Protein 7D8J (pdb70)

Solvent-accessible surface area: 14102 Å² total; per-residue (Å²): 225,177,42,141,23,65,30,28,3,81,5,42,100,78,4,64,48,155,72,55,146,142,59,54,42,38,1,53,7,16,0,22,29,93,84,95,163,23,89,48,171,81,98,150,106,19,57,125,45,73,0,13,0,87,140,158,44,1,76,78,5,94,101,165,8,58,108,9,4,12,0,8,4,49,0,96,84,74,83,108,88,100,112,49,221,120,58,104,156,36,114,27,66,9,1,22,10,80,22,24,90,98,15,12,43,112,71,9,110,138,104,109,225,176,45,157,26,63,27,30,4,110,4,40,120,86,5,88,62,165,75,42,154,140,62,42,28,33,0,40,10,23,0,18,24,82,100,91,149,68,42,109,134,46,106,141,74,31,52,133,49,67,1,16,1,78,143,158,51,0,78,56,0,102,111,134,6,58,145,30,7,14,0,8,3,41,1,103,90,77,84,166,111,213,131,132,55,79,26,2,23,5,90,25,8,71,68,6,48,83

Structure (mmCIF, N/CA/C/O backbone):
data_7D8J
#
_entry.id   7D8J
#
_cell.length_a   116.366
_cell.length_b   116.366
_cell.length_c   78.538
_cell.angle_alpha   90.000
_cell.angle_beta   90.000
_cell.angle_gamma   120.000
#
_symmetry.space_group_name_H-M   'P 64 2 2'
#
loop_
_entity.id
_entity.type
_entity.pdbx_description
1 polymer 'Single-stranded DNA-binding protein'
2 non-polymer 5-FLUOROURACIL
3 water water
#
loop_
_atom_site.group_PDB
_atom_site.id
_atom_site.type_symbol
_atom_site.label_atom_id
_atom_site.label_alt_id
_atom_site.label_comp_id
_atom_site.label_asym_id
_atom_site.label_entity_id
_atom_site.label_seq_id
_atom_site.pdbx_PDB_ins_code
_atom_site.Cartn_x
_atom_site.Cartn_y
_atom_site.Cartn_z
_atom_site.occupancy
_atom_site.B_iso_or_equiv
_atom_site.auth_seq_id
_atom_site.auth_comp_id
_atom_site.auth_asym_id
_atom_site.auth_atom_id
_atom_site.pdbx_PDB_model_num
ATOM 1 N N . MET A 1 1 ? -42.520 -25.499 -26.878 1.00 29.52 1 MET A N 1
ATOM 2 C CA . MET A 1 1 ? -42.795 -24.318 -26.064 1.00 29.61 1 MET A CA 1
ATOM 3 C C . MET A 1 1 ? -42.417 -24.507 -24.604 1.00 26.00 1 MET A C 1
ATOM 4 O O . MET A 1 1 ? -42.427 -25.633 -24.102 1.00 32.31 1 MET A O 1
ATOM 9 N N . LEU A 1 2 ? -42.125 -23.409 -23.911 1.00 21.80 2 LEU A N 1
ATOM 10 C CA . LEU A 1 2 ? -41.624 -23.513 -22.545 1.00 22.16 2 LEU A CA 1
ATOM 11 C C . LEU A 1 2 ? -42.655 -24.129 -21.625 1.00 21.22 2 LEU A C 1
ATOM 12 O O . LEU A 1 2 ? -43.833 -23.777 -21.646 1.00 24.14 2 LEU A O 1
ATOM 17 N N . ASN A 1 3 ? -42.184 -25.018 -20.773 1.00 21.33 3 ASN A N 1
ATOM 18 C CA . ASN A 1 3 ? -43.061 -25.751 -19.884 1.00 19.63 3 ASN A CA 1
ATOM 19 C C . ASN A 1 3 ? -42.160 -26.297 -18.786 1.00 17.99 3 ASN A C 1
ATOM 20 O O . ASN A 1 3 ? -41.534 -27.340 -18.965 1.00 20.97 3 ASN A O 1
ATOM 25 N N . ARG A 1 4 ? -42.133 -25.620 -17.654 1.00 21.07 4 ARG A N 1
ATOM 26 C CA . ARG A 1 4 ? -41.239 -26.036 -16.590 1.00 18.91 4 ARG A CA 1
ATOM 27 C C . ARG A 1 4 ? -41.952 -25.999 -15.255 1.00 15.92 4 ARG A C 1
ATOM 28 O O . ARG A 1 4 ? -42.616 -25.017 -14.942 1.00 18.31 4 ARG A O 1
ATOM 36 N N . VAL A 1 5 ? -41.779 -27.046 -14.461 1.00 17.14 5 VAL A N 1
ATOM 37 C CA . VAL A 1 5 ? -42.319 -27.131 -13.104 1.00 17.10 5 VAL A CA 1
ATOM 38 C C . VAL A 1 5 ? -41.199 -27.475 -12.125 1.00 18.00 5 VAL A C 1
ATOM 39 O O . VAL A 1 5 ? -40.383 -28.369 -12.374 1.00 22.12 5 VAL A O 1
ATOM 43 N N . VAL A 1 6 ? -41.164 -26.793 -11.001 1.00 16.33 6 VAL A N 1
ATOM 44 C CA . VAL A 1 6 ? -40.238 -27.171 -9.950 1.00 20.11 6 VAL A CA 1
ATOM 45 C C . VAL A 1 6 ? -41.011 -27.255 -8.655 1.00 18.75 6 VAL A C 1
ATOM 46 O O . VAL A 1 6 ? -41.732 -26.318 -8.300 1.00 20.28 6 VAL A O 1
ATOM 50 N N . LEU A 1 7 ? -40.850 -28.365 -7.948 1.00 18.78 7 LEU A N 1
ATOM 51 C CA . LEU A 1 7 ? -41.596 -28.625 -6.730 1.00 19.14 7 LEU A CA 1
ATOM 52 C C . LEU A 1 7 ? -40.667 -29.178 -5.668 1.00 19.97 7 LEU A C 1
ATOM 53 O O . LEU A 1 7 ? -39.678 -29.847 -5.965 1.00 19.21 7 LEU A O 1
ATOM 58 N N . VAL A 1 8 ? -41.011 -28.889 -4.419 1.00 22.15 8 VAL A N 1
ATOM 59 C CA . VAL A 1 8 ? -40.460 -29.570 -3.263 1.00 18.47 8 VAL A CA 1
ATOM 60 C C . VAL A 1 8 ? -41.622 -29.899 -2.350 1.00 21.85 8 VAL A C 1
ATOM 61 O O . VAL A 1 8 ? -42.300 -28.992 -1.871 1.00 26.98 8 VAL A O 1
ATOM 65 N N . GLY A 1 9 ? -41.838 -31.175 -2.079 1.00 24.22 9 GLY A N 1
ATOM 66 C CA . GLY A 1 9 ? -42.891 -31.570 -1.174 1.00 21.18 9 GLY A CA 1
ATOM 67 C C . GLY A 1 9 ? -42.572 -32.917 -0.577 1.00 21.60 9 GLY A C 1
ATOM 68 O O . GLY A 1 9 ? -41.483 -33.458 -0.772 1.00 24.03 9 GLY A O 1
ATOM 69 N N . ARG A 1 10 ? -43.546 -33.481 0.125 1.00 20.87 10 ARG A N 1
ATOM 70 C CA . ARG A 1 10 ? -43.357 -34.776 0.767 1.00 23.78 10 ARG A CA 1
ATOM 71 C C . ARG A 1 10 ? -44.304 -35.779 0.159 1.00 19.88 10 ARG A C 1
ATOM 72 O O . ARG A 1 10 ? -45.429 -35.439 -0.178 1.00 23.03 10 ARG A O 1
ATOM 80 N N . LEU A 1 11 ? -43.845 -37.014 0.033 1.00 20.16 11 LEU A N 1
ATOM 81 C CA . LEU A 1 11 ? -44.669 -38.064 -0.546 1.00 24.12 11 LEU A CA 1
ATOM 82 C C . LEU A 1 11 ? -45.770 -38.483 0.418 1.00 27.29 11 LEU A C 1
ATOM 83 O O . LEU A 1 11 ? -45.539 -38.653 1.618 1.00 26.54 11 LEU A O 1
ATOM 88 N N . THR A 1 12 ? -46.974 -38.678 -0.127 1.00 28.01 12 THR A N 1
ATOM 89 C CA . THR A 1 12 ? -48.119 -39.064 0.690 1.00 27.20 12 THR A CA 1
ATOM 90 C C . THR A 1 12 ? -48.190 -40.571 0.929 1.00 31.48 12 THR A C 1
ATOM 91 O O . THR A 1 12 ? -48.656 -40.997 1.990 1.00 37.02 12 THR A O 1
ATOM 95 N N . LYS A 1 13 ? -47.775 -41.386 -0.042 1.00 33.07 13 LYS A N 1
ATOM 96 C CA . LYS A 1 13 ? -47.664 -42.835 0.085 1.00 29.35 13 LYS A CA 1
ATOM 97 C C . LYS A 1 13 ? -46.301 -43.258 -0.429 1.00 29.62 13 LYS A C 1
ATOM 98 O O . LYS A 1 13 ? -45.491 -42.445 -0.868 1.00 31.62 13 LYS A O 1
ATOM 104 N N . ASP A 1 14 ? -46.056 -44.508 -0.387 1.00 34.86 14 ASP A N 1
ATOM 105 C CA . ASP A 1 14 ? -44.835 -44.977 -0.998 1.00 31.18 14 ASP A CA 1
ATOM 106 C C . ASP A 1 14 ? -45.049 -45.022 -2.498 1.00 31.57 14 ASP A C 1
ATOM 107 O O . ASP A 1 14 ? -46.164 -45.256 -2.960 1.00 37.36 14 ASP A O 1
ATOM 112 N N . PRO A 1 15 ? -44.020 -44.747 -3.280 1.00 30.99 15 PRO A N 1
ATOM 113 C CA . PRO A 1 15 ? -44.194 -44.768 -4.733 1.00 30.54 15 PRO A CA 1
ATOM 114 C C . PRO A 1 15 ? -44.578 -46.154 -5.219 1.00 34.93 15 PRO A C 1
ATOM 115 O O . PRO A 1 15 ? -44.141 -47.167 -4.677 1.00 38.08 15 PRO A O 1
ATOM 119 N N . GLU A 1 16 ? -45.430 -46.184 -6.230 1.00 40.73 16 GLU A N 1
ATOM 120 C CA . GLU A 1 16 ? -45.793 -47.395 -6.945 1.00 40.39 16 GLU A CA 1
ATOM 121 C C . GLU A 1 16 ? -45.006 -47.490 -8.246 1.00 39.68 16 GLU A C 1
ATOM 122 O O . GLU A 1 16 ? -44.611 -46.483 -8.833 1.00 39.72 16 GLU A O 1
ATOM 128 N N . LEU A 1 17 ? -44.778 -48.711 -8.704 1.00 45.30 17 LEU A N 1
ATOM 129 C CA . LEU A 1 17 ? -44.058 -48.915 -9.956 1.00 38.87 17 LEU A CA 1
ATOM 130 C C . LEU A 1 17 ? -44.790 -49.986 -10.736 1.00 41.92 17 LEU A C 1
ATOM 131 O O . LEU A 1 17 ? -44.782 -51.149 -10.353 1.00 52.95 17 LEU A O 1
ATOM 136 N N . ARG A 1 18 ? -45.432 -49.592 -11.815 1.00 46.80 18 ARG A N 1
ATOM 137 C CA . ARG A 1 18 ? -46.159 -50.500 -12.672 1.00 41.26 18 ARG A CA 1
ATOM 138 C C . ARG A 1 18 ? -45.317 -50.763 -13.895 1.00 46.30 18 ARG A C 1
ATOM 139 O O . ARG A 1 18 ? -44.211 -50.245 -14.045 1.00 44.36 18 ARG A O 1
ATOM 147 N N . SER A 1 19 ? -45.862 -51.573 -14.792 1.00 63.11 19 SER A N 1
ATOM 148 C CA . SER A 1 19 ? -45.214 -51.830 -16.064 1.00 64.98 19 SER A CA 1
ATOM 149 C C . SER A 1 19 ? -46.270 -52.198 -17.090 1.00 66.65 19 SER A C 1
ATOM 150 O O . SER A 1 19 ? -47.349 -52.689 -16.744 1.00 65.85 19 SER A O 1
ATOM 153 N N . THR A 1 20 ? -45.978 -51.888 -18.333 1.00 74.44 20 THR A N 1
ATOM 154 C CA . THR A 1 20 ? -46.786 -52.314 -19.458 1.00 76.56 20 THR A CA 1
ATOM 155 C C . THR A 1 20 ? -46.072 -53.431 -20.212 1.00 77.34 20 THR A C 1
ATOM 156 O O . THR A 1 20 ? -44.838 -53.493 -20.205 1.00 78.83 20 THR A O 1
ATOM 160 N N . PRO A 1 21 ? -46.803 -54.331 -20.865 1.00 83.80 21 PRO A N 1
ATOM 161 C CA . PRO A 1 21 ? -46.142 -55.302 -21.752 1.00 83.86 21 PRO A CA 1
ATOM 162 C C . PRO A 1 21 ? -45.269 -54.653 -22.824 1.00 83.20 21 PRO A C 1
ATOM 163 O O . PRO A 1 21 ? -44.421 -55.340 -23.404 1.00 89.21 21 PRO A O 1
ATOM 167 N N . ASN A 1 22 ? -45.433 -53.344 -23.084 1.00 82.29 22 ASN A N 1
ATOM 168 C CA . ASN A 1 22 ? -44.479 -52.629 -23.936 1.00 85.03 22 ASN A CA 1
ATOM 169 C C . ASN A 1 22 ? -43.088 -52.583 -23.298 1.00 83.26 22 ASN A C 1
ATOM 170 O O . ASN A 1 22 ? -42.124 -52.161 -23.949 1.00 72.53 22 ASN A O 1
ATOM 175 N N . GLY A 1 23 ? -42.974 -53.007 -22.042 1.00 83.21 23 GLY A N 1
ATOM 176 C CA . GLY A 1 23 ? -41.702 -53.235 -21.398 1.00 80.35 23 GLY A CA 1
ATOM 177 C C . GLY A 1 23 ? -41.072 -52.036 -20.748 1.00 75.19 23 GLY A C 1
ATOM 178 O O . GLY A 1 23 ? -39.878 -52.082 -20.433 1.00 80.81 23 GLY A O 1
ATOM 179 N N . VAL A 1 24 ? -41.819 -50.965 -20.527 1.00 73.26 24 VAL A N 1
ATOM 180 C CA . VAL A 1 24 ? -41.267 -49.777 -19.894 1.00 70.72 24 VAL A CA 1
ATOM 181 C C . VAL A 1 24 ? -41.882 -49.632 -18.512 1.00 70.62 24 VAL A C 1
ATOM 182 O O . VAL A 1 24 ? -43.083 -49.873 -18.326 1.00 70.04 24 VAL A O 1
ATOM 186 N N . ASN A 1 25 ? -41.035 -49.314 -17.534 1.00 66.42 25 ASN A N 1
ATOM 187 C CA . ASN A 1 25 ? -41.498 -49.115 -16.171 1.00 58.08 25 ASN A CA 1
ATOM 188 C C . ASN A 1 25 ? -41.971 -47.682 -15.968 1.00 50.80 25 ASN A C 1
ATOM 189 O O . ASN A 1 25 ? -41.292 -46.733 -16.377 1.00 44.35 25 ASN A O 1
ATOM 194 N N . VAL A 1 26 ? -43.102 -47.531 -15.283 1.00 44.87 26 VAL A N 1
ATOM 195 C CA . VAL A 1 26 ? -43.711 -46.244 -15.028 1.00 36.28 26 VAL A CA 1
ATOM 196 C C . VAL A 1 26 ? -43.915 -46.088 -13.526 1.00 36.90 26 VAL A C 1
ATOM 197 O O . VAL A 1 26 ? -44.785 -46.739 -12.938 1.00 35.99 26 VAL A O 1
ATOM 201 N N . GLY A 1 27 ? -43.123 -45.218 -12.907 1.00 37.87 27 GLY A N 1
ATOM 202 C CA . GLY A 1 27 ? -43.318 -44.876 -11.504 1.00 35.85 27 GLY A CA 1
ATOM 203 C C . GLY A 1 27 ? -44.229 -43.669 -11.313 1.00 30.30 27 GLY A C 1
ATOM 204 O O . GLY A 1 27 ? -44.193 -42.714 -12.086 1.00 29.22 27 GLY A O 1
ATOM 205 N N . THR A 1 28 ? -45.054 -43.731 -10.267 1.00 27.48 28 THR A N 1
ATOM 206 C CA . THR A 1 28 ? -45.946 -42.639 -9.893 1.00 32.34 28 THR A CA 1
ATOM 207 C C . THR A 1 28 ? -45.871 -42.377 -8.386 1.00 28.98 28 THR A C 1
ATOM 208 O O . THR A 1 28 ? -45.618 -43.292 -7.597 1.00 33.27 28 THR A O 1
ATOM 212 N N . PHE A 1 29 ? -46.071 -41.115 -7.996 1.00 20.28 29 PHE A N 1
ATOM 213 C CA . PHE A 1 29 ? -46.238 -40.747 -6.592 1.00 21.26 29 PHE A CA 1
ATOM 214 C C . PHE A 1 29 ? -46.901 -39.381 -6.499 1.00 23.67 29 PHE A C 1
ATOM 215 O O . PHE A 1 29 ? -46.919 -38.605 -7.452 1.00 27.70 29 PHE A O 1
ATOM 223 N N . THR A 1 30 ? -47.482 -39.114 -5.345 1.00 25.76 30 THR A N 1
ATOM 224 C CA . THR A 1 30 ? -48.119 -37.839 -5.063 1.00 23.97 30 THR A CA 1
ATOM 225 C C . THR A 1 30 ? -47.218 -36.997 -4.167 1.00 25.22 30 THR A C 1
ATOM 226 O O . THR A 1 30 ? -46.701 -37.476 -3.157 1.00 28.24 30 THR A O 1
ATOM 230 N N . LEU A 1 31 ? -47.054 -35.741 -4.525 1.00 25.70 31 LEU A N 1
ATOM 231 C CA . LEU A 1 31 ? -46.218 -34.818 -3.787 1.00 20.46 31 LEU A CA 1
ATOM 232 C C . LEU A 1 31 ? -47.133 -33.840 -3.075 1.00 20.59 31 LEU A C 1
ATOM 233 O O . LEU A 1 31 ? -47.973 -33.199 -3.714 1.00 22.61 31 LEU A O 1
ATOM 238 N N . ALA A 1 32 ? -47.007 -33.756 -1.756 1.00 20.26 32 ALA A N 1
ATOM 239 C CA . ALA A 1 32 ? -47.743 -32.779 -0.960 1.00 20.34 32 ALA A CA 1
ATOM 240 C C . ALA A 1 32 ? -46.847 -31.568 -0.717 1.00 18.86 32 ALA A C 1
ATOM 241 O O . ALA A 1 32 ? -45.796 -31.687 -0.086 1.00 17.96 32 ALA A O 1
ATOM 243 N N . VAL A 1 33 ? -47.252 -30.421 -1.255 1.00 17.18 33 VAL A N 1
ATOM 244 C CA . VAL A 1 33 ? -46.472 -29.200 -1.247 1.00 15.97 33 VAL A CA 1
ATOM 245 C C . VAL A 1 33 ? -47.234 -28.174 -0.422 1.00 20.21 33 VAL A C 1
ATOM 246 O O . VAL A 1 33 ? -48.278 -27.677 -0.861 1.00 25.02 33 VAL A O 1
ATOM 250 N N . ASN A 1 34 ? -46.729 -27.860 0.772 1.00 19.32 34 ASN A N 1
ATOM 251 C CA . ASN A 1 34 ? -47.333 -26.808 1.582 1.00 21.05 34 ASN A CA 1
ATOM 252 C C . ASN A 1 34 ? -47.237 -25.489 0.852 1.00 26.26 34 ASN A C 1
ATOM 253 O O . ASN A 1 34 ? -46.211 -25.183 0.251 1.00 33.37 34 ASN A O 1
ATOM 258 N N . ARG A 1 35 ? -48.306 -24.704 0.900 1.00 30.68 35 ARG A N 1
ATOM 259 C CA . ARG A 1 35 ? -48.269 -23.378 0.301 1.00 33.38 35 ARG A CA 1
ATOM 260 C C . ARG A 1 35 ? -47.383 -22.459 1.120 1.00 36.33 35 ARG A C 1
ATOM 261 O O . ARG A 1 35 ? -47.560 -22.333 2.334 1.00 44.00 35 ARG A O 1
ATOM 269 N N . THR A 1 36 ? -46.454 -21.787 0.447 1.00 40.02 36 THR A N 1
ATOM 270 C CA . THR A 1 36 ? -45.567 -20.859 1.137 1.00 39.88 36 THR A CA 1
ATOM 271 C C . THR A 1 36 ? -46.310 -19.611 1.576 1.00 43.56 36 THR A C 1
ATOM 272 O O . THR A 1 36 ? -46.083 -19.109 2.679 1.00 46.45 36 THR A O 1
ATOM 276 N N . PHE A 1 37 ? -47.236 -19.123 0.749 1.00 50.06 37 PHE A N 1
ATOM 277 C CA . PHE A 1 37 ? -47.908 -17.857 1.023 1.00 56.41 37 PHE A CA 1
ATOM 278 C C . PHE A 1 37 ? -48.937 -17.950 2.147 1.00 57.73 37 PHE A C 1
ATOM 279 O O . PHE A 1 37 ? -49.531 -16.925 2.504 1.00 62.14 37 PHE A O 1
ATOM 287 N N . THR A 1 38 ? -49.138 -19.138 2.733 1.00 53.63 38 THR A N 1
ATOM 288 C CA . THR A 1 38 ? -50.009 -19.309 3.888 1.00 52.36 38 THR A CA 1
ATOM 289 C C . THR A 1 38 ? -49.326 -20.151 4.955 1.00 47.96 38 THR A C 1
ATOM 290 O O . THR A 1 38 ? -49.992 -20.875 5.699 1.00 46.86 38 THR A O 1
ATOM 294 N N . ASN A 1 39 ? -48.011 -20.056 5.080 1.00 44.18 39 ASN A N 1
ATOM 295 C CA . ASN A 1 39 ? -47.334 -20.894 6.062 1.00 42.08 39 ASN A CA 1
ATOM 296 C C . ASN A 1 39 ? -47.296 -20.191 7.408 1.00 48.40 39 ASN A C 1
ATOM 297 O O . ASN A 1 39 ? -46.371 -19.452 7.732 1.00 58.72 39 ASN A O 1
ATOM 302 N N . ALA A 1 40 ? -48.305 -20.468 8.219 1.00 51.53 40 ALA A N 1
ATOM 303 C CA . ALA A 1 40 ? -48.501 -19.847 9.517 1.00 43.21 40 ALA A CA 1
ATOM 304 C C . ALA A 1 40 ? -49.561 -20.662 10.237 1.00 43.71 40 ALA A C 1
ATOM 305 O O . ALA A 1 40 ? -50.491 -21.175 9.604 1.00 41.45 40 ALA A O 1
ATOM 307 N N . GLN A 1 41 ? -49.483 -20.693 11.561 1.00 42.46 41 GLN A N 1
ATOM 308 C CA . GLN A 1 41 ? -50.416 -21.523 12.308 1.00 42.94 41 GLN A CA 1
ATOM 309 C C . GLN A 1 41 ? -51.831 -20.951 12.217 1.00 44.32 41 GLN A C 1
ATOM 310 O O . GLN A 1 41 ? -52.067 -19.766 12.467 1.00 46.65 41 GLN A O 1
ATOM 316 N N . GLY A 1 42 ? -52.776 -21.815 11.858 1.00 41.02 42 GLY A N 1
ATOM 317 C CA . GLY A 1 42 ? -54.134 -21.429 11.580 1.00 29.75 42 GLY A CA 1
ATOM 318 C C . GLY A 1 42 ? -54.503 -21.425 10.112 1.00 35.15 42 GLY A C 1
ATOM 319 O O . GLY A 1 42 ? -55.699 -21.326 9.805 1.00 36.74 42 GLY A O 1
ATOM 320 N N . GLU A 1 43 ? -53.524 -21.563 9.180 1.00 34.88 43 GLU A N 1
ATOM 321 C CA . GLU A 1 43 ? -53.878 -21.521 7.758 1.00 36.13 43 GLU A CA 1
ATOM 322 C C . GLU A 1 43 ? -52.927 -22.315 6.842 1.00 33.23 43 GLU A C 1
ATOM 323 O O . GLU A 1 43 ? -52.828 -21.999 5.652 1.00 34.40 43 GLU A O 1
ATOM 329 N N . ARG A 1 44 ? -52.337 -23.408 7.312 1.00 27.36 44 ARG A N 1
ATOM 330 C CA . ARG A 1 44 ? -51.406 -24.169 6.488 1.00 24.03 44 ARG A CA 1
ATOM 331 C C . ARG A 1 44 ? -52.197 -25.154 5.656 1.00 26.72 44 ARG A C 1
ATOM 332 O O . ARG A 1 44 ? -52.906 -25.998 6.204 1.00 30.25 44 ARG A O 1
ATOM 340 N N . GLU A 1 45 ? -52.167 -24.974 4.344 1.00 24.33 45 GLU A N 1
ATOM 341 C CA . GLU A 1 45 ? -52.750 -25.907 3.401 1.00 23.48 45 GLU A CA 1
ATOM 342 C C . GLU A 1 45 ? -51.664 -26.435 2.466 1.00 22.21 45 GLU A C 1
ATOM 343 O O . GLU A 1 45 ? -50.644 -25.792 2.251 1.00 25.22 45 GLU A O 1
ATOM 349 N N . ALA A 1 46 ? -51.876 -27.624 1.912 1.00 23.31 46 ALA A N 1
ATOM 350 C CA . ALA A 1 46 ? -51.004 -28.174 0.879 1.00 23.58 46 ALA A CA 1
ATOM 351 C C . ALA A 1 46 ? -51.783 -28.486 -0.394 1.00 27.53 46 ALA A C 1
ATOM 352 O O . ALA A 1 46 ? -52.996 -28.743 -0.381 1.00 30.18 46 ALA A O 1
ATOM 354 N N . ASP A 1 47 ? -51.051 -28.496 -1.498 1.00 24.26 47 ASP A N 1
ATOM 355 C CA . ASP A 1 47 ? -51.539 -29.000 -2.771 1.00 21.52 47 ASP A CA 1
ATOM 356 C C . ASP A 1 47 ? -50.916 -30.365 -3.029 1.00 25.36 47 ASP A C 1
ATOM 357 O O . ASP A 1 47 ? -49.785 -30.642 -2.619 1.00 26.13 47 ASP A O 1
ATOM 362 N N . PHE A 1 48 ? -51.650 -31.219 -3.719 1.00 23.93 48 PHE A N 1
ATOM 363 C CA . PHE A 1 48 ? -51.223 -32.607 -3.905 1.00 25.02 48 PHE A CA 1
ATOM 364 C C . PHE A 1 48 ? -50.999 -32.864 -5.393 1.00 25.75 48 PHE A C 1
ATOM 365 O O . PHE A 1 48 ? -51.940 -33.138 -6.142 1.00 32.49 48 PHE A O 1
ATOM 373 N N . ILE A 1 49 ? -49.763 -32.832 -5.805 1.00 20.95 49 ILE A N 1
ATOM 374 C CA . ILE A 1 49 ? -49.417 -32.915 -7.214 1.00 20.61 49 ILE A CA 1
ATOM 375 C C . ILE A 1 49 ? -49.136 -34.353 -7.574 1.00 20.10 49 ILE A C 1
ATOM 376 O O . ILE A 1 49 ? -48.380 -35.032 -6.887 1.00 20.35 49 ILE A O 1
ATOM 381 N N . ASN A 1 50 ? -49.647 -34.792 -8.706 1.00 21.26 50 ASN A N 1
ATOM 382 C CA . ASN A 1 50 ? -49.315 -36.115 -9.207 1.00 22.60 50 ASN A CA 1
ATOM 383 C C . ASN A 1 50 ? -48.044 -36.037 -10.025 1.00 21.89 50 ASN A C 1
ATOM 384 O O . ASN A 1 50 ? -48.014 -35.323 -11.029 1.00 28.24 50 ASN A O 1
ATOM 389 N N . VAL A 1 51 ? -46.998 -36.746 -9.600 1.00 18.38 51 VAL A N 1
ATOM 390 C CA . VAL A 1 51 ? -45.751 -36.808 -10.351 1.00 21.85 51 VAL A CA 1
ATOM 391 C C . VAL A 1 51 ? -45.674 -38.175 -11.019 1.00 20.94 51 VAL A C 1
ATOM 392 O O . VAL A 1 51 ? -46.118 -39.171 -10.455 1.00 24.01 51 VAL A O 1
ATOM 396 N N . VAL A 1 52 ? -45.163 -38.218 -12.240 1.00 21.42 52 VAL A N 1
ATOM 397 C CA . VAL A 1 52 ? -44.956 -39.460 -12.986 1.00 23.88 52 VAL A CA 1
ATOM 398 C C . VAL A 1 52 ? -43.501 -39.497 -13.447 1.00 23.87 52 VAL A C 1
ATOM 399 O O . VAL A 1 52 ? -42.951 -38.492 -13.905 1.00 22.33 52 VAL A O 1
ATOM 403 N N . VAL A 1 53 ? -42.869 -40.647 -13.319 1.00 25.99 53 VAL A N 1
ATOM 404 C CA . VAL A 1 53 ? -41.475 -40.803 -13.705 1.00 29.73 53 VAL A CA 1
ATOM 405 C C . VAL A 1 53 ? -41.278 -42.124 -14.466 1.00 31.33 53 VAL A C 1
ATOM 406 O O . VAL A 1 53 ? -42.005 -43.101 -14.268 1.00 32.39 53 VAL A O 1
ATOM 410 N N . PHE A 1 54 ? -40.357 -42.129 -15.423 1.00 33.41 54 PHE A N 1
ATOM 411 C CA . PHE A 1 54 ? -40.178 -43.318 -16.286 1.00 34.92 54 PHE A CA 1
ATOM 412 C C . PHE A 1 54 ? -38.731 -43.779 -16.356 1.00 47.96 54 PHE A C 1
ATOM 413 O O . PHE A 1 54 ? -37.842 -43.035 -15.972 1.00 44.65 54 PHE A O 1
ATOM 421 N N . LYS A 1 55 ? -38.560 -44.996 -16.873 1.00 51.39 55 LYS A N 1
ATOM 422 C CA . LYS A 1 55 ? -37.261 -45.653 -17.163 1.00 52.57 55 LYS A CA 1
ATOM 423 C C . LYS A 1 55 ? -36.397 -45.810 -15.917 1.00 54.21 55 LYS A C 1
ATOM 424 O O . LYS A 1 55 ? -36.813 -46.498 -15.004 1.00 59.62 55 LYS A O 1
ATOM 430 N N . LYS A 1 56 ? -35.210 -45.211 -15.947 1.00 56.20 56 LYS A N 1
ATOM 431 C CA . LYS A 1 56 ? -34.199 -45.328 -14.872 1.00 64.29 56 LYS A CA 1
ATOM 432 C C . LYS A 1 56 ? -34.620 -44.503 -13.666 1.00 61.18 56 LYS A C 1
ATOM 433 O O . LYS A 1 56 ? -34.547 -45.019 -12.558 1.00 62.76 56 LYS A O 1
ATOM 439 N N . GLN A 1 57 ? -35.009 -43.256 -13.901 1.00 61.91 57 GLN A N 1
ATOM 440 C CA . GLN A 1 57 ? -35.424 -42.382 -12.814 1.00 56.62 57 GLN A CA 1
ATOM 441 C C . GLN A 1 57 ? -36.513 -43.063 -12.006 1.00 51.24 57 GLN A C 1
ATOM 442 O O . GLN A 1 57 ? -36.526 -42.990 -10.814 1.00 51.73 57 GLN A O 1
ATOM 448 N N . ALA A 1 58 ? -37.423 -43.739 -12.664 1.00 44.86 58 ALA A N 1
ATOM 449 C CA . ALA A 1 58 ? -38.480 -44.429 -12.016 1.00 45.49 58 ALA A CA 1
ATOM 450 C C . ALA A 1 58 ? -38.071 -45.518 -11.085 1.00 51.55 58 ALA A C 1
ATOM 451 O O . ALA A 1 58 ? -38.817 -45.792 -10.169 1.00 49.15 58 ALA A O 1
ATOM 453 N N . GLU A 1 59 ? -36.949 -46.196 -11.307 1.00 59.09 59 GLU A N 1
ATOM 454 C CA . GLU A 1 59 ? -36.635 -47.230 -10.335 1.00 51.88 59 GLU A CA 1
ATOM 455 C C . GLU A 1 59 ? -35.884 -46.667 -9.152 1.00 50.45 59 GLU A C 1
ATOM 456 O O . GLU A 1 59 ? -36.157 -47.042 -8.012 1.00 47.48 59 GLU A O 1
ATOM 462 N N . ASN A 1 60 ? -35.008 -45.703 -9.398 1.00 51.68 60 ASN A N 1
ATOM 463 C CA . ASN A 1 60 ? -34.329 -45.049 -8.296 1.00 51.56 60 ASN A CA 1
ATOM 464 C C . ASN A 1 60 ? -35.308 -44.330 -7.395 1.00 53.67 60 ASN A C 1
ATOM 465 O O . ASN A 1 60 ? -34.974 -44.040 -6.238 1.00 61.28 60 ASN A O 1
ATOM 470 N N . VAL A 1 61 ? -36.505 -44.037 -7.893 1.00 47.68 61 VAL A N 1
ATOM 471 C CA . VAL A 1 61 ? -37.530 -43.485 -7.028 1.00 43.64 61 VAL A CA 1
ATOM 472 C C . VAL A 1 61 ? -38.114 -44.563 -6.113 1.00 43.06 61 VAL A C 1
ATOM 473 O O . VAL A 1 61 ? -38.301 -44.338 -4.915 1.00 43.28 61 VAL A O 1
ATOM 477 N N . LYS A 1 62 ? -38.388 -45.752 -6.645 1.00 47.42 62 LYS A N 1
ATOM 478 C CA . LYS A 1 62 ? -38.987 -46.810 -5.823 1.00 46.27 62 LYS A CA 1
ATOM 479 C C . LYS A 1 62 ? -38.022 -47.329 -4.767 1.00 50.21 62 LYS A C 1
ATOM 480 O O . LYS A 1 62 ? -38.453 -47.699 -3.667 1.00 50.50 62 LYS A O 1
ATOM 486 N N . ASN A 1 63 ? -36.724 -47.373 -5.084 1.00 47.75 63 ASN A N 1
ATOM 487 C CA . ASN A 1 63 ? -35.739 -47.871 -4.128 1.00 46.98 63 ASN A CA 1
ATOM 488 C C . ASN A 1 63 ? -35.574 -46.897 -2.979 1.00 44.40 63 ASN A C 1
ATOM 489 O O . ASN A 1 63 ? -35.785 -47.249 -1.815 1.00 45.26 63 ASN A O 1
ATOM 494 N N . TYR A 1 64 ? -35.288 -45.641 -3.302 1.00 49.22 64 TYR A N 1
ATOM 495 C CA . TYR A 1 64 ? -34.743 -44.688 -2.351 1.00 50.01 64 TYR A CA 1
ATOM 496 C C . TYR A 1 64 ? -35.763 -43.683 -1.804 1.00 50.56 64 TYR A C 1
ATOM 497 O O . TYR A 1 64 ? -35.419 -42.904 -0.908 1.00 52.58 64 TYR A O 1
ATOM 506 N N . LEU A 1 65 ? -37.007 -43.695 -2.273 1.00 41.13 65 LEU A N 1
ATOM 507 C CA . LEU A 1 65 ? -38.001 -42.727 -1.829 1.00 40.36 65 LEU A CA 1
ATOM 508 C C . LEU A 1 65 ? -39.145 -43.460 -1.160 1.00 37.58 65 LEU A C 1
ATOM 509 O O . LEU A 1 65 ? -39.608 -44.491 -1.658 1.00 37.35 65 LEU A O 1
ATOM 514 N N . SER A 1 66 ? -39.588 -42.925 -0.031 1.00 29.32 66 SER A N 1
ATOM 515 C CA . SER A 1 66 ? -40.568 -43.587 0.804 1.00 31.62 66 SER A CA 1
ATOM 516 C C . SER A 1 66 ? -41.641 -42.587 1.217 1.00 35.08 66 SER A C 1
ATOM 517 O O . SER A 1 66 ? -41.471 -41.373 1.068 1.00 29.04 66 SER A O 1
ATOM 520 N N . LYS A 1 67 ? -42.745 -43.103 1.772 1.00 28.94 67 LYS A N 1
ATOM 521 C CA . LYS A 1 67 ? -43.772 -42.218 2.294 1.00 26.52 67 LYS A CA 1
ATOM 522 C C . LYS A 1 67 ? -43.178 -41.257 3.319 1.00 32.80 67 LYS A C 1
ATOM 523 O O . LYS A 1 67 ? -42.437 -41.670 4.216 1.00 36.62 67 LYS A O 1
ATOM 529 N N . GLY A 1 68 ? -43.515 -39.973 3.182 1.00 29.35 68 GLY A N 1
ATOM 530 C CA . GLY A 1 68 ? -43.072 -38.924 4.070 1.00 24.53 68 GLY A CA 1
ATOM 531 C C . GLY A 1 68 ? -41.722 -38.323 3.763 1.00 28.12 68 GLY A C 1
ATOM 532 O O . GLY A 1 68 ? -41.302 -37.396 4.471 1.00 30.92 68 GLY A O 1
ATOM 533 N N . SER A 1 69 ? -41.013 -38.809 2.751 1.00 23.63 69 SER A N 1
ATOM 534 C CA . SER A 1 69 ? -39.719 -38.210 2.471 1.00 29.65 69 SER A CA 1
ATOM 535 C C . SER A 1 69 ? -39.864 -36.937 1.653 1.00 27.19 69 SER A C 1
ATOM 536 O O . SER A 1 69 ? -40.767 -36.801 0.829 1.00 24.85 69 SER A O 1
ATOM 539 N N . LEU A 1 70 ? -38.973 -35.981 1.924 1.00 27.35 70 LEU A N 1
ATOM 540 C CA . LEU A 1 70 ? -38.945 -34.725 1.192 1.00 24.78 70 LEU A CA 1
ATOM 541 C C . LEU A 1 70 ? -38.233 -34.936 -0.133 1.00 25.67 70 LEU A C 1
ATOM 542 O O . LEU A 1 70 ? -37.099 -35.427 -0.178 1.00 30.71 70 LEU A O 1
ATOM 547 N N . ALA A 1 71 ? -38.878 -34.560 -1.218 1.00 22.96 71 ALA A N 1
ATOM 548 C CA . ALA A 1 71 ? -38.247 -34.765 -2.504 1.00 26.36 71 ALA A CA 1
ATOM 549 C C . ALA A 1 71 ? -38.446 -33.525 -3.343 1.00 24.42 71 ALA A C 1
ATOM 550 O O . ALA A 1 71 ? -39.453 -32.833 -3.226 1.00 26.09 71 ALA A O 1
ATOM 552 N N . GLY A 1 72 ? -37.443 -33.231 -4.155 1.00 25.25 72 GLY A N 1
ATOM 553 C CA . GLY A 1 72 ? -37.518 -32.158 -5.130 1.00 29.52 72 GLY A CA 1
ATOM 554 C C . GLY A 1 72 ? -37.747 -32.736 -6.526 1.00 26.95 72 GLY A C 1
ATOM 555 O O . GLY A 1 72 ? -37.262 -33.809 -6.842 1.00 29.07 72 GLY A O 1
ATOM 556 N N . VAL A 1 73 ? -38.514 -32.020 -7.314 1.00 24.81 73 VAL A N 1
ATOM 557 C CA . VAL A 1 73 ? -38.964 -32.518 -8.600 1.00 22.09 73 VAL A CA 1
ATOM 558 C C . VAL A 1 73 ? -38.805 -31.402 -9.606 1.00 20.25 73 VAL A C 1
ATOM 559 O O . VAL A 1 73 ? -39.022 -30.233 -9.280 1.00 24.12 73 VAL A O 1
ATOM 563 N N . ASP A 1 74 ? -38.403 -31.761 -10.814 1.00 22.14 74 ASP A N 1
ATOM 564 C CA . ASP A 1 74 ? -38.169 -30.831 -11.908 1.00 23.15 74 ASP A CA 1
ATOM 565 C C . ASP A 1 74 ? -38.740 -31.459 -13.173 1.00 28.24 74 ASP A C 1
ATOM 566 O O . ASP A 1 74 ? -38.393 -32.598 -13.500 1.00 27.97 74 ASP A O 1
ATOM 571 N N . GLY A 1 75 ? -39.613 -30.758 -13.884 1.00 22.76 75 GLY A N 1
ATOM 572 C CA . GLY A 1 75 ? -40.201 -31.391 -15.038 1.00 21.44 75 GLY A CA 1
ATOM 573 C C . GLY A 1 75 ? -41.133 -30.524 -15.836 1.00 20.99 75 GLY A C 1
ATOM 574 O O . GLY A 1 75 ? -41.007 -29.302 -15.879 1.00 21.25 75 GLY A O 1
ATOM 575 N N . ARG A 1 76 ? -42.002 -31.214 -16.561 1.00 19.72 76 ARG A N 1
ATOM 576 C CA . ARG A 1 76 ? -42.988 -30.654 -17.460 1.00 15.91 76 ARG A CA 1
ATOM 577 C C . ARG A 1 76 ? -44.370 -30.945 -16.903 1.00 19.91 76 ARG A C 1
ATOM 578 O O . ARG A 1 76 ? -44.593 -31.960 -16.250 1.00 21.66 76 ARG A O 1
ATOM 586 N N . LEU A 1 77 ? -45.319 -30.111 -17.243 1.00 20.35 77 LEU A N 1
ATOM 587 C CA . LEU A 1 77 ? -46.717 -30.331 -16.919 1.00 17.26 77 LEU A CA 1
ATOM 588 C C . LEU A 1 77 ? -47.388 -30.975 -18.123 1.00 22.79 77 LEU A C 1
ATOM 589 O O . LEU A 1 77 ? -47.294 -30.438 -19.228 1.00 25.77 77 LEU A O 1
ATOM 594 N N . GLN A 1 78 ? -48.009 -32.140 -17.949 1.00 20.84 78 GLN A N 1
ATOM 595 C CA . GLN A 1 78 ? -48.664 -32.791 -19.080 1.00 21.36 78 GLN A CA 1
ATOM 596 C C . GLN A 1 78 ? -50.081 -33.212 -18.748 1.00 22.26 78 GLN A C 1
ATOM 597 O O . GLN A 1 78 ? -50.442 -33.373 -17.588 1.00 26.38 78 GLN A O 1
ATOM 603 N N . THR A 1 79 ? -50.892 -33.350 -19.792 1.00 19.79 79 THR A N 1
ATOM 604 C CA . THR A 1 79 ? -52.307 -33.678 -19.670 1.00 22.83 79 THR A CA 1
ATOM 605 C C . THR A 1 79 ? -52.637 -34.945 -20.463 1.00 18.93 79 THR A C 1
ATOM 606 O O . THR A 1 79 ? -52.008 -35.236 -21.476 1.00 26.74 79 THR A O 1
ATOM 610 N N . ARG A 1 80 ? -53.536 -35.759 -19.934 1.00 20.93 80 ARG A N 1
ATOM 611 C CA . ARG A 1 80 ? -54.026 -36.964 -20.596 1.00 25.04 80 ARG A CA 1
ATOM 612 C C . ARG A 1 80 ? -55.554 -36.999 -20.540 1.00 27.15 80 ARG A C 1
ATOM 613 O O . ARG A 1 80 ? -56.174 -36.376 -19.682 1.00 25.20 80 ARG A O 1
ATOM 621 N N . ASN A 1 81 ? -56.159 -37.800 -21.418 1.00 26.68 81 ASN A N 1
ATOM 622 C CA . ASN A 1 81 ? -57.574 -38.151 -21.331 1.00 23.87 81 ASN A CA 1
ATOM 623 C C . ASN A 1 81 ? -57.695 -39.634 -21.582 1.00 22.65 81 ASN A C 1
ATOM 624 O O . ASN A 1 81 ? -57.223 -40.116 -22.606 1.00 28.06 81 ASN A O 1
ATOM 629 N N . TYR A 1 82 ? -58.388 -40.343 -20.717 1.00 23.11 82 TYR A N 1
ATOM 630 C CA . TYR A 1 82 ? -58.631 -41.747 -20.958 1.00 22.47 82 TYR A CA 1
ATOM 631 C C . TYR A 1 82 ? -60.059 -42.058 -20.573 1.00 25.32 82 TYR A C 1
ATOM 632 O O . TYR A 1 82 ? -60.829 -41.176 -20.197 1.00 26.91 82 TYR A O 1
ATOM 641 N N . GLU A 1 83 ? -60.419 -43.321 -20.701 1.00 25.88 83 GLU A N 1
ATOM 642 C CA . GLU A 1 83 ? -61.684 -43.824 -20.208 1.00 28.04 83 GLU A CA 1
ATOM 643 C C . GLU A 1 83 ? -61.400 -44.749 -19.043 1.00 31.00 83 GLU A C 1
ATOM 644 O O . GLU A 1 83 ? -60.539 -45.633 -19.150 1.00 27.28 83 GLU A O 1
ATOM 650 N N . ASN A 1 84 ? -62.095 -44.524 -17.925 1.00 33.41 84 ASN A N 1
ATOM 651 C CA . ASN A 1 84 ? -62.007 -45.449 -16.803 1.00 35.81 84 ASN A CA 1
ATOM 652 C C . ASN A 1 84 ? -62.915 -46.645 -17.065 1.00 33.99 84 ASN A C 1
ATOM 653 O O . ASN A 1 84 ? -63.621 -46.711 -18.075 1.00 31.99 84 ASN A O 1
ATOM 658 N N . LYS A 1 85 ? -62.884 -47.612 -16.147 1.00 39.22 85 LYS A N 1
ATOM 659 C CA . LYS A 1 85 ? -63.572 -48.880 -16.373 1.00 42.09 85 LYS A CA 1
ATOM 660 C C . LYS A 1 85 ? -65.085 -48.735 -16.374 1.00 39.80 85 LYS A C 1
ATOM 661 O O . LYS A 1 85 ? -65.775 -49.697 -16.715 1.00 44.68 85 LYS A O 1
ATOM 667 N N . ASP A 1 86 ? -65.605 -47.555 -16.033 1.00 43.48 86 ASP A N 1
ATOM 668 C CA . ASP A 1 86 ? -67.032 -47.270 -16.011 1.00 42.12 86 ASP A CA 1
ATOM 669 C C . ASP A 1 86 ? -67.497 -46.508 -17.236 1.00 42.30 86 ASP A C 1
ATOM 670 O O . ASP A 1 86 ? -68.693 -46.241 -17.367 1.00 46.64 86 ASP A O 1
ATOM 675 N N . GLY A 1 87 ? -66.582 -46.088 -18.099 1.00 38.11 87 GLY A N 1
ATOM 676 C CA . GLY A 1 87 ? -66.980 -45.332 -19.262 1.00 34.28 87 GLY A CA 1
ATOM 677 C C . GLY A 1 87 ? -67.126 -43.848 -19.070 1.00 33.07 87 GLY A C 1
ATOM 678 O O . GLY A 1 87 ? -67.871 -43.218 -19.822 1.00 36.02 87 GLY A O 1
ATOM 679 N N . GLN A 1 88 ? -66.454 -43.266 -18.085 1.00 36.69 88 GLN A N 1
ATOM 680 C CA . GLN A 1 88 ? -66.386 -41.819 -17.938 1.00 40.01 88 GLN A CA 1
ATOM 681 C C . GLN A 1 88 ? -65.046 -41.324 -18.456 1.00 35.48 88 GLN A C 1
ATOM 682 O O . GLN A 1 88 ? -64.021 -41.998 -18.31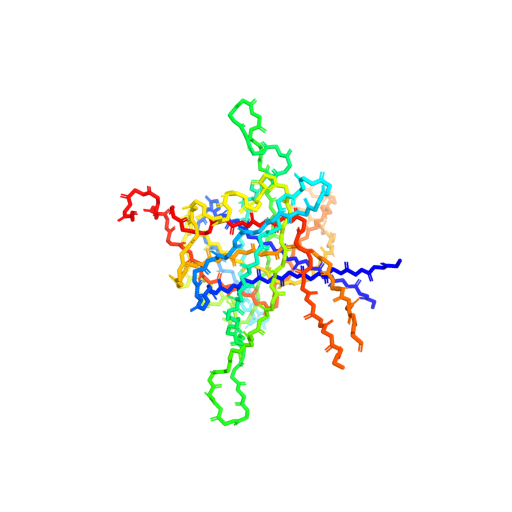4 1.00 31.24 88 GLN A O 1
ATOM 688 N N . ARG A 1 89 ? -65.074 -40.160 -19.090 1.00 28.97 89 ARG A N 1
ATOM 689 C CA . ARG A 1 89 ? -63.850 -39.494 -19.488 1.00 32.63 89 ARG A CA 1
ATOM 690 C C . ARG A 1 89 ? -63.094 -39.005 -18.246 1.00 34.66 89 ARG A C 1
ATOM 691 O O . ARG A 1 89 ? -63.693 -38.502 -17.295 1.00 43.83 89 ARG A O 1
ATOM 699 N N . VAL A 1 90 ? -61.774 -39.173 -18.234 1.00 31.36 90 VAL A N 1
ATOM 700 C CA . VAL A 1 90 ? -60.947 -38.714 -17.119 1.00 29.79 90 VAL A CA 1
ATOM 701 C C . VAL A 1 90 ? -59.864 -37.791 -17.669 1.00 29.91 90 VAL A C 1
ATOM 702 O O . VAL A 1 90 ? -59.114 -38.186 -18.564 1.00 29.71 90 VAL A O 1
ATOM 706 N N . PHE A 1 91 ? -59.830 -36.547 -17.197 1.00 27.47 91 PHE A N 1
ATOM 707 C CA . PHE A 1 91 ? -58.798 -35.591 -17.583 1.00 27.99 91 PHE A CA 1
ATOM 708 C C . PHE A 1 91 ? -57.781 -35.464 -16.444 1.00 26.59 91 PHE A C 1
ATOM 709 O O . PHE A 1 91 ? -58.160 -35.253 -15.297 1.00 35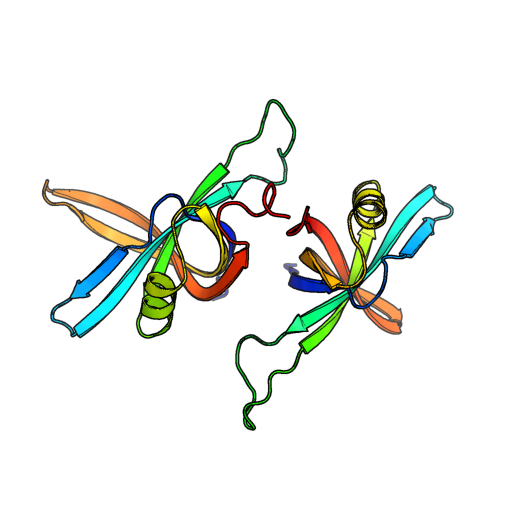.57 91 PHE A O 1
ATOM 717 N N . VAL A 1 92 ? -56.503 -35.642 -16.744 1.00 27.20 92 VAL A N 1
ATOM 718 C CA . VAL A 1 92 ? -55.439 -35.634 -15.741 1.00 27.95 92 VAL A CA 1
ATOM 719 C C . VAL A 1 92 ? -54.435 -34.5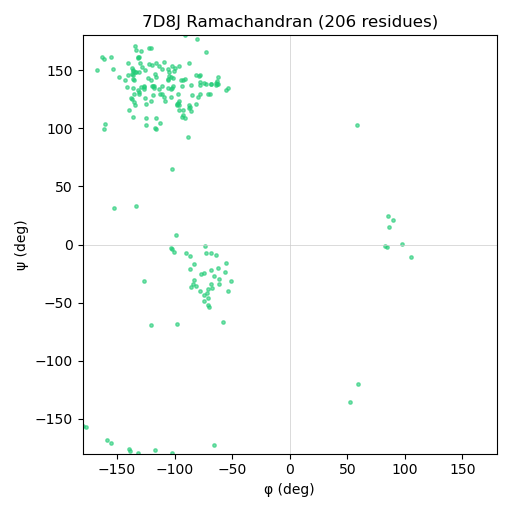39 -16.058 1.00 25.96 92 VAL A C 1
ATOM 720 O O . VAL A 1 92 ? -54.088 -34.327 -17.224 1.00 25.18 92 VAL A O 1
ATOM 724 N N . THR A 1 93 ? -53.938 -33.869 -15.023 1.00 22.34 93 THR A N 1
ATOM 725 C CA . THR A 1 93 ? -52.749 -33.036 -15.169 1.00 26.56 93 THR A CA 1
ATOM 726 C C . THR A 1 93 ? -51.700 -33.580 -14.207 1.00 25.66 93 THR A C 1
ATOM 727 O O . THR A 1 93 ? -51.959 -33.699 -13.002 1.00 28.06 93 THR A O 1
ATOM 731 N N . GLU A 1 94 ? -50.531 -33.928 -14.739 1.00 20.78 94 GLU A N 1
ATOM 732 C CA . GLU A 1 94 ? -49.455 -34.505 -13.949 1.00 23.41 94 GLU A CA 1
ATOM 733 C C . GLU A 1 94 ? -48.159 -33.791 -14.264 1.00 22.43 94 GLU A C 1
ATOM 734 O O . GLU A 1 94 ? -48.025 -33.131 -15.293 1.00 26.17 94 GLU A O 1
ATOM 740 N N . VAL A 1 95 ? -47.205 -33.936 -13.366 1.00 18.63 95 VAL A N 1
ATOM 741 C CA . VAL A 1 95 ? -45.849 -33.475 -13.594 1.00 20.27 95 VAL A CA 1
ATOM 742 C C . VAL A 1 95 ? -45.028 -34.661 -14.072 1.00 19.71 95 VAL A C 1
ATOM 743 O O . VAL A 1 95 ? -44.975 -35.693 -13.401 1.00 23.27 95 VAL A O 1
ATOM 747 N N . VAL A 1 96 ? -44.429 -34.547 -15.244 1.00 15.41 96 VAL A N 1
ATOM 748 C CA . VAL A 1 96 ? -43.507 -35.557 -15.730 1.00 20.08 96 VAL A CA 1
ATOM 749 C C . VAL A 1 96 ? -42.095 -35.135 -15.335 1.00 23.96 96 VAL A C 1
ATOM 750 O O . VAL A 1 96 ? -41.526 -34.204 -15.919 1.00 22.21 96 VAL A O 1
ATOM 754 N N . ALA A 1 97 ? -41.503 -35.854 -14.390 1.00 20.52 97 ALA A N 1
ATOM 755 C CA . ALA A 1 97 ? -40.225 -35.445 -13.817 1.00 25.03 97 ALA A CA 1
ATOM 756 C C . ALA A 1 97 ? -39.053 -35.771 -14.738 1.00 24.92 97 ALA A C 1
ATOM 757 O O . ALA A 1 97 ? -38.960 -36.878 -15.255 1.00 25.72 97 ALA A O 1
ATOM 759 N N . ASP A 1 98 ? -38.202 -34.768 -14.990 1.00 33.29 98 ASP A N 1
ATOM 760 C CA . ASP A 1 98 ? -36.900 -34.947 -15.632 1.00 29.95 98 ASP A CA 1
ATOM 761 C C . ASP A 1 98 ? -35.863 -35.409 -14.625 1.00 36.38 98 ASP A C 1
ATOM 762 O O . ASP A 1 98 ? -34.977 -36.199 -14.957 1.00 40.49 98 ASP A O 1
ATOM 767 N N . SER A 1 99 ? -35.959 -34.923 -13.395 1.00 30.22 99 SER A N 1
ATOM 768 C CA . SER A 1 99 ? -35.073 -35.348 -12.330 1.00 36.01 99 SER A CA 1
ATOM 769 C C . SER A 1 99 ? -35.852 -35.281 -11.026 1.00 34.76 99 SER A C 1
ATOM 770 O O . SER A 1 99 ? -36.724 -34.425 -10.855 1.00 33.02 99 SER A O 1
ATOM 773 N N . VAL A 1 100 ? -35.563 -36.230 -10.144 1.00 33.32 100 VAL A N 1
ATOM 774 C CA . VAL A 1 100 ? -36.108 -36.289 -8.802 1.00 27.87 100 VAL A CA 1
ATOM 775 C C . VAL A 1 100 ? -34.915 -36.368 -7.872 1.00 34.50 100 VAL A C 1
ATOM 776 O O . VAL A 1 100 ? -34.083 -37.264 -8.023 1.00 42.98 100 VAL A O 1
ATOM 780 N N . GLN A 1 101 ? -34.850 -35.456 -6.904 1.00 36.77 101 GLN A N 1
ATOM 781 C CA . GLN A 1 101 ? -33.739 -35.317 -5.973 1.00 30.87 101 GLN A CA 1
ATOM 782 C C . GLN A 1 101 ? -34.223 -35.659 -4.576 1.00 27.36 101 GLN A C 1
ATOM 783 O O . GLN A 1 101 ? -35.289 -35.205 -4.172 1.00 32.02 101 GLN A O 1
ATOM 789 N N . PHE A 1 102 ? -33.465 -36.471 -3.847 1.00 32.55 102 PHE A N 1
ATOM 790 C CA . PHE A 1 102 ? -33.837 -36.830 -2.482 1.00 36.51 102 PHE A CA 1
ATOM 791 C C . PHE A 1 102 ? -33.263 -35.779 -1.544 1.00 34.92 102 PHE A C 1
ATOM 792 O O . PHE A 1 102 ? -32.054 -35.549 -1.543 1.00 37.10 102 PHE A O 1
ATOM 800 N N . LEU A 1 103 ? -34.130 -35.098 -0.801 1.00 34.40 103 LEU A N 1
ATOM 801 C CA . LEU A 1 103 ? -33.687 -34.023 0.082 1.00 35.53 103 LEU A CA 1
ATOM 802 C C . LEU A 1 103 ? -33.517 -34.429 1.553 1.00 40.78 103 LEU A C 1
ATOM 803 O O . LEU A 1 103 ? -32.392 -34.415 2.064 1.00 44.66 103 LEU A O 1
ATOM 808 N N . GLU A 1 104 ? -34.613 -34.724 2.258 1.00 37.64 104 GLU A N 1
ATOM 809 C CA . GLU A 1 104 ? -34.613 -35.130 3.658 1.00 44.56 104 GLU A CA 1
ATOM 810 C C . GLU A 1 104 ? -35.455 -36.390 3.890 1.00 50.22 104 GLU A C 1
ATOM 811 O O . GLU A 1 104 ? -36.450 -36.616 3.194 1.00 43.90 104 GLU A O 1
ATOM 817 N N . PRO A 1 105 ? -35.059 -37.222 4.872 1.00 57.62 105 PRO A N 1
ATOM 818 C CA . PRO A 1 105 ? -35.851 -38.428 5.168 1.00 47.69 105 PRO A CA 1
ATOM 819 C C . PRO A 1 105 ? -37.242 -38.108 5.706 1.00 49.15 105 PRO A C 1
ATOM 820 O O . PRO A 1 105 ? -37.660 -36.945 5.777 1.00 47.70 105 PRO A O 1
ATOM 824 N N . LYS A 1 106 ? -37.949 -39.156 6.130 1.00 52.38 106 LYS A N 1
ATOM 825 C CA . LYS A 1 106 ? -39.258 -38.982 6.744 1.00 45.10 106 LYS A CA 1
ATOM 826 C C . LYS A 1 106 ? -39.178 -38.075 7.972 1.00 57.82 106 LYS A C 1
ATOM 827 O O . LYS A 1 106 ? -39.733 -36.976 7.969 1.00 69.30 106 LYS A O 1
ATOM 833 N N . ASN A 1 107 ? -38.519 -38.491 9.055 1.00 54.51 107 ASN A N 1
ATOM 834 C CA . ASN A 1 107 ? -38.601 -37.707 10.323 1.00 57.70 107 ASN A CA 1
ATOM 835 C C . ASN A 1 107 ? -37.357 -36.852 10.602 1.00 68.04 107 ASN A C 1
ATOM 836 O O . ASN A 1 107 ? -36.746 -37.024 11.651 1.00 69.35 107 ASN A O 1
ATOM 841 N N . ASN A 1 108 ? -37.070 -35.858 9.773 1.00 71.08 108 ASN A N 1
ATOM 842 C CA . ASN A 1 108 ? -35.836 -35.053 9.956 1.00 72.77 108 ASN A CA 1
ATOM 843 C C . ASN A 1 108 ? -36.003 -33.880 10.929 1.00 80.01 108 ASN A C 1
ATOM 844 O O . ASN A 1 108 ? -34.988 -33.268 11.234 1.00 85.56 108 ASN A O 1
ATOM 849 N N . ASN A 1 109 ? -37.202 -33.529 11.384 1.00 77.58 109 ASN A N 1
ATOM 850 C CA . ASN A 1 109 ? -37.234 -32.341 12.277 1.00 81.09 109 ASN A CA 1
ATOM 851 C C . ASN A 1 109 ? -37.290 -32.781 13.735 1.00 91.44 109 ASN A C 1
ATOM 852 O O . ASN A 1 109 ? -37.502 -31.907 14.590 1.00 96.76 109 ASN A O 1
ATOM 857 N N . GLN A 1 110 ? -37.133 -34.084 13.986 1.00 91.56 110 GLN A N 1
ATOM 858 C CA . GLN A 1 110 ? -37.116 -34.620 15.371 1.00 91.44 110 GLN A CA 1
ATOM 859 C C . GLN A 1 110 ? -35.831 -35.427 15.517 1.00 91.68 110 GLN A C 1
ATOM 860 O O . GLN A 1 110 ? -35.294 -35.480 16.632 1.00 95.93 110 GLN A O 1
ATOM 866 N N . GLN A 1 111 ? -35.381 -36.036 14.421 1.00 87.16 111 GLN A N 1
ATOM 867 C CA . GLN A 1 111 ? -34.104 -36.737 14.412 1.00 86.10 111 GLN A CA 1
ATOM 868 C C . GLN A 1 111 ? -32.922 -35.777 14.325 1.00 86.92 111 GLN A C 1
ATOM 869 O O . GLN A 1 111 ? -31.828 -36.130 14.773 1.00 98.74 111 GLN A O 1
ATOM 875 N N . GLN A 1 112 ? -33.111 -34.580 13.770 1.00 83.26 112 GLN A N 1
ATOM 876 C CA . GLN A 1 112 ? -32.038 -33.585 13.703 1.00 84.34 112 GLN A CA 1
ATOM 877 C C . GLN A 1 112 ? -32.347 -32.458 14.694 1.00 83.90 112 GLN A C 1
ATOM 878 O O . GLN A 1 112 ? -32.063 -31.285 14.441 1.00 83.47 112 GLN A O 1
ATOM 884 N N . MET B 1 1 ? -41.366 -9.191 -18.545 1.00 37.18 1 MET B N 1
ATOM 885 C CA . MET B 1 1 ? -41.116 -10.480 -19.181 1.00 35.94 1 MET B CA 1
ATOM 886 C C . MET B 1 1 ? -40.744 -11.543 -18.149 1.00 35.41 1 MET B C 1
ATOM 887 O O . MET B 1 1 ? -40.282 -11.227 -17.046 1.00 38.73 1 MET B O 1
ATOM 892 N N . LEU B 1 2 ? -40.950 -12.802 -18.504 1.00 26.55 2 LEU B N 1
ATOM 893 C CA . LEU B 1 2 ? -40.697 -13.874 -17.558 1.00 27.55 2 LEU B CA 1
ATOM 894 C C . LEU B 1 2 ? -39.226 -13.950 -17.187 1.00 27.21 2 LEU B C 1
ATOM 895 O O . LEU B 1 2 ? -38.337 -13.789 -18.024 1.00 28.42 2 LEU B O 1
ATOM 900 N N . ASN B 1 3 ? -38.984 -14.187 -15.903 1.00 27.91 3 ASN B N 1
ATOM 901 C CA . ASN B 1 3 ? -37.638 -14.246 -15.345 1.00 25.60 3 ASN B CA 1
ATOM 902 C C . ASN B 1 3 ? -37.818 -14.996 -14.032 1.00 22.25 3 ASN B C 1
ATOM 903 O O . ASN B 1 3 ? -38.383 -14.456 -13.086 1.00 29.65 3 ASN B O 1
ATOM 908 N N . ARG B 1 4 ? -37.430 -16.248 -14.018 1.00 21.25 4 ARG B N 1
ATOM 909 C CA . ARG B 1 4 ? -37.639 -17.062 -12.845 1.00 21.02 4 ARG B CA 1
ATOM 910 C C . ARG B 1 4 ? -36.421 -17.960 -12.658 1.00 20.94 4 ARG B C 1
ATOM 911 O O . ARG B 1 4 ? -35.894 -18.499 -13.624 1.00 23.41 4 ARG B O 1
ATOM 919 N N . VAL B 1 5 ? -35.945 -18.071 -11.433 1.00 17.03 5 VAL B N 1
ATOM 920 C CA . VAL B 1 5 ? -34.826 -18.926 -11.080 1.00 16.92 5 VAL B CA 1
ATOM 921 C C . VAL B 1 5 ? -35.268 -19.753 -9.900 1.00 21.18 5 VAL B C 1
ATOM 922 O O . VAL B 1 5 ? -35.845 -19.205 -8.961 1.00 28.79 5 VAL B O 1
ATOM 926 N N . VAL B 1 6 ? -34.991 -21.051 -9.910 1.00 18.88 6 VAL B N 1
ATOM 927 C CA . VAL B 1 6 ? -35.228 -21.866 -8.723 1.00 18.43 6 VAL B CA 1
ATOM 928 C C . VAL B 1 6 ? -33.980 -22.674 -8.447 1.00 21.58 6 VAL B C 1
ATOM 929 O O . VAL B 1 6 ? -33.432 -23.298 -9.356 1.00 23.46 6 VAL B O 1
ATOM 933 N N . LEU B 1 7 ? -33.532 -22.659 -7.201 1.00 22.52 7 LEU B N 1
ATOM 934 C CA . LEU B 1 7 ? -32.273 -23.264 -6.821 1.00 23.45 7 LEU B CA 1
ATOM 935 C C . LEU B 1 7 ? -32.423 -24.048 -5.536 1.00 24.75 7 LEU B C 1
ATOM 936 O O . LEU B 1 7 ? -33.202 -23.688 -4.659 1.00 25.99 7 LEU B O 1
ATOM 941 N N . VAL B 1 8 ? -31.622 -25.098 -5.414 1.00 24.09 8 VAL B N 1
ATOM 942 C CA . VAL B 1 8 ? -31.417 -25.774 -4.145 1.00 28.80 8 VAL B CA 1
ATOM 943 C C . VAL B 1 8 ? -29.925 -26.028 -3.983 1.00 28.28 8 VAL B C 1
ATOM 944 O O . VAL B 1 8 ? -29.302 -26.622 -4.860 1.00 34.55 8 VAL B O 1
ATOM 948 N N . GLY B 1 9 ? -29.343 -25.535 -2.902 1.00 27.76 9 GLY B N 1
ATOM 949 C CA . GLY B 1 9 ? -27.937 -25.746 -2.647 1.00 30.50 9 GLY B CA 1
ATOM 950 C C . GLY B 1 9 ? -27.617 -25.565 -1.180 1.00 34.90 9 GLY B C 1
ATOM 951 O O . GLY B 1 9 ? -28.509 -25.496 -0.333 1.00 36.54 9 GLY B O 1
ATOM 952 N N . ARG B 1 10 ? -26.324 -25.504 -0.882 1.00 33.92 10 ARG B N 1
ATOM 953 C CA . ARG B 1 10 ? -25.851 -25.266 0.472 1.00 33.12 10 ARG B CA 1
ATOM 954 C C . ARG B 1 10 ? -25.072 -23.958 0.524 1.00 35.20 10 ARG B C 1
ATOM 955 O O . ARG B 1 10 ? -24.442 -23.550 -0.460 1.00 34.15 10 ARG B O 1
ATOM 963 N N . LEU B 1 11 ? -25.161 -23.273 1.662 1.00 31.90 11 LEU B N 1
ATOM 964 C CA . LEU B 1 11 ? -24.415 -22.031 1.828 1.00 35.14 11 LEU B CA 1
ATOM 965 C C . LEU B 1 11 ? -22.924 -22.315 2.038 1.00 38.12 11 LEU B C 1
ATOM 966 O O . LEU B 1 11 ? -22.536 -23.244 2.758 1.00 34.80 11 LEU B O 1
ATOM 971 N N . THR B 1 12 ? -22.098 -21.507 1.401 1.00 38.80 12 THR B N 1
ATOM 972 C CA . THR B 1 12 ? -20.671 -21.639 1.462 1.00 39.63 12 THR B CA 1
ATOM 973 C C . THR B 1 12 ? -20.080 -20.993 2.685 1.00 46.14 12 THR B C 1
ATOM 974 O O . THR B 1 12 ? -19.074 -21.425 3.184 1.00 53.82 12 THR B O 1
ATOM 978 N N . LYS B 1 13 ? -20.725 -19.946 3.151 1.00 47.10 13 LYS B N 1
ATOM 979 C CA . LYS B 1 13 ? -20.334 -19.233 4.340 1.00 44.45 13 LYS B CA 1
ATOM 980 C C . LYS B 1 13 ? -21.564 -18.860 5.114 1.00 45.99 13 LYS B C 1
ATOM 981 O O . LYS B 1 13 ? -22.659 -19.201 4.757 1.00 47.74 13 LYS B O 1
ATOM 987 N N . ASP B 1 14 ? -21.386 -18.123 6.184 1.00 47.04 14 ASP B N 1
ATOM 988 C CA . ASP B 1 14 ? -22.520 -17.736 6.981 1.00 46.60 14 ASP B CA 1
ATOM 989 C C . ASP B 1 14 ? -23.210 -16.592 6.319 1.00 46.51 14 ASP B C 1
ATOM 990 O O . ASP B 1 14 ? -22.583 -15.771 5.709 1.00 48.39 14 ASP B O 1
ATOM 995 N N . PRO B 1 15 ? -24.523 -16.545 6.424 1.00 43.21 15 PRO B N 1
ATOM 996 C CA . PRO B 1 15 ? -25.254 -15.444 5.793 1.00 39.00 15 PRO B CA 1
ATOM 997 C C . PRO B 1 15 ? -24.856 -14.107 6.412 1.00 41.25 15 PRO B C 1
ATOM 998 O O . PRO B 1 15 ? -24.664 -13.994 7.616 1.00 44.04 15 PRO B O 1
ATOM 1002 N N . GLU B 1 16 ? -24.740 -13.086 5.582 1.00 43.83 16 GLU B N 1
ATOM 1003 C CA . GLU B 1 16 ? -24.463 -11.719 6.000 1.00 45.25 16 GLU B CA 1
ATOM 1004 C C . GLU B 1 16 ? -25.730 -10.875 6.013 1.00 47.99 16 GLU B C 1
ATOM 1005 O O . GLU B 1 16 ? -26.659 -11.125 5.244 1.00 46.99 16 GLU B O 1
ATOM 1011 N N . LEU B 1 17 ? -25.785 -9.884 6.914 1.00 50.19 17 LEU B N 1
ATOM 1012 C CA . LEU B 1 17 ? -26.961 -9.010 6.989 1.00 46.08 17 LEU B CA 1
ATOM 1013 C C . LEU B 1 17 ? -26.600 -7.542 7.214 1.00 47.04 17 LEU B C 1
ATOM 1014 O O . LEU B 1 17 ? -26.178 -7.166 8.301 1.00 56.38 17 LEU B O 1
ATOM 1019 N N . ARG B 1 18 ? -26.931 -6.739 6.213 1.00 46.36 18 ARG B N 1
ATOM 1020 C CA . ARG B 1 18 ? -26.749 -5.272 6.201 1.00 45.92 18 ARG B CA 1
ATOM 1021 C C . ARG B 1 18 ? -28.122 -4.606 6.098 1.00 50.40 18 ARG B C 1
ATOM 1022 O O . ARG B 1 18 ? -29.128 -5.303 6.102 1.00 52.20 18 ARG B O 1
ATOM 1030 N N . SER B 1 19 ? -28.140 -3.283 6.014 1.00 54.03 19 SER B N 1
ATOM 1031 C CA . SER B 1 19 ? -29.355 -2.480 5.8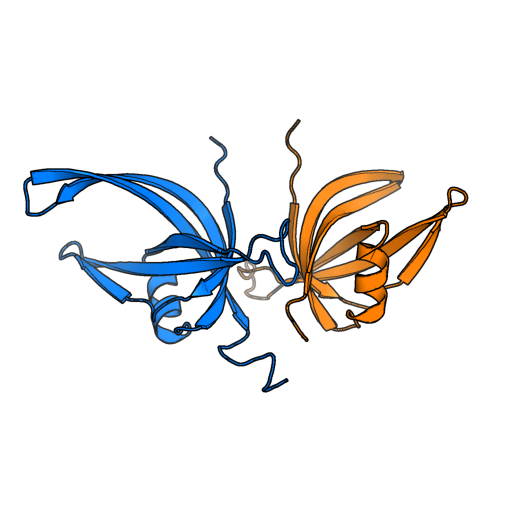96 1.00 48.47 19 SER B CA 1
ATOM 1032 C C . SER B 1 19 ? -29.158 -1.328 4.920 1.00 49.94 19 SER B C 1
ATOM 1033 O O . SER B 1 19 ? -28.037 -0.851 4.696 1.00 50.56 19 SER B O 1
ATOM 1036 N N . THR B 1 20 ? -30.233 -0.886 4.394 1.00 47.25 20 THR B N 1
ATOM 1037 C CA . THR B 1 20 ? -30.191 0.231 3.485 1.00 50.55 20 THR B CA 1
ATOM 1038 C C . THR B 1 20 ? -30.498 1.525 4.232 1.00 55.30 20 THR B C 1
ATOM 1039 O O . THR B 1 20 ? -31.130 1.500 5.295 1.00 55.59 20 THR B O 1
ATOM 1043 N N . PRO B 1 21 ? -30.011 2.674 3.758 1.00 48.96 21 PRO B N 1
ATOM 1044 C CA . PRO B 1 21 ? -30.389 3.936 4.412 1.00 50.20 21 PRO B CA 1
ATOM 1045 C C . PRO B 1 21 ? -31.894 4.149 4.479 1.00 51.91 21 PRO B C 1
ATOM 1046 O O . PRO B 1 21 ? -32.358 4.902 5.348 1.00 49.24 21 PRO B O 1
ATOM 1050 N N . ASN B 1 22 ? -32.670 3.512 3.588 1.00 51.80 22 ASN B N 1
ATOM 1051 C CA . ASN B 1 22 ? -34.124 3.432 3.716 1.00 49.84 22 ASN B CA 1
ATOM 1052 C C . ASN B 1 22 ? -34.589 2.479 4.819 1.00 53.67 22 ASN B C 1
ATOM 1053 O O . ASN B 1 22 ? -35.785 2.450 5.118 1.00 58.30 22 ASN B O 1
ATOM 1058 N N . GLY B 1 23 ? -33.695 1.717 5.440 1.00 51.49 23 GLY B N 1
ATOM 1059 C CA . GLY B 1 23 ? -34.073 0.886 6.568 1.00 55.62 23 GLY B CA 1
ATOM 1060 C C . GLY B 1 23 ? -34.529 -0.522 6.240 1.00 55.93 23 GLY B C 1
ATOM 1061 O O . GLY B 1 23 ? -35.154 -1.168 7.088 1.00 53.24 23 GLY B O 1
ATOM 1062 N N . VAL B 1 24 ? -34.176 -1.050 5.072 1.00 54.39 24 VAL B N 1
ATOM 1063 C CA . VAL B 1 24 ? -34.612 -2.370 4.638 1.00 48.41 24 VAL B CA 1
ATOM 1064 C C . VAL B 1 24 ? -33.460 -3.340 4.827 1.00 44.86 24 VAL B C 1
ATOM 1065 O O . VAL B 1 24 ? -32.327 -3.055 4.427 1.00 45.73 24 VAL B O 1
ATOM 1069 N N . ASN B 1 25 ? -33.751 -4.510 5.385 1.00 44.02 25 ASN B N 1
ATOM 1070 C CA . ASN B 1 25 ? -32.703 -5.494 5.632 1.00 47.61 25 ASN B CA 1
ATOM 1071 C C . ASN B 1 25 ? -32.350 -6.214 4.340 1.00 46.78 25 ASN B C 1
ATOM 1072 O O . ASN B 1 25 ? -33.230 -6.598 3.568 1.00 45.56 25 ASN B O 1
ATOM 1077 N N . VAL B 1 26 ? -31.055 -6.400 4.117 1.00 41.14 26 VAL B N 1
ATOM 1078 C CA . VAL B 1 26 ? -30.542 -7.010 2.907 1.00 35.42 26 VAL B CA 1
ATOM 1079 C C . VAL B 1 26 ? -29.673 -8.185 3.333 1.00 37.66 26 VAL B C 1
ATOM 1080 O O . VAL B 1 26 ? -28.522 -8.006 3.743 1.00 45.08 26 VAL B O 1
ATOM 1084 N N . GLY B 1 27 ? -30.204 -9.397 3.209 1.00 35.41 27 GLY B N 1
ATOM 1085 C CA . GLY B 1 27 ? -29.435 -10.593 3.493 1.00 38.41 27 GLY B CA 1
ATOM 1086 C C . GLY B 1 27 ? -28.778 -11.114 2.226 1.00 37.11 27 GLY B C 1
ATOM 1087 O O . GLY B 1 27 ? -29.358 -11.061 1.145 1.00 37.61 27 GLY B O 1
ATOM 1088 N N . THR B 1 28 ? -27.549 -11.600 2.368 1.00 35.11 28 THR B N 1
ATOM 1089 C CA . THR B 1 28 ? -26.830 -12.165 1.240 1.00 34.85 28 THR B CA 1
ATOM 1090 C C . THR B 1 28 ? -26.182 -13.480 1.633 1.00 34.19 28 THR B C 1
ATOM 1091 O O . THR B 1 28 ? -25.810 -13.684 2.787 1.00 39.55 28 THR B O 1
ATOM 1095 N N . PHE B 1 29 ? -26.069 -14.377 0.663 1.00 29.61 29 PHE B N 1
ATOM 1096 C CA . PHE B 1 29 ? -25.309 -15.596 0.868 1.00 30.52 29 PHE B CA 1
ATOM 1097 C C . PHE B 1 29 ? -24.994 -16.212 -0.476 1.00 31.09 29 PHE B C 1
ATOM 1098 O O . PHE B 1 29 ? -25.608 -15.891 -1.487 1.00 33.24 29 PHE B O 1
ATOM 1106 N N . THR B 1 30 ? -24.007 -17.083 -0.477 1.00 35.61 30 THR B N 1
ATOM 1107 C CA . THR B 1 30 ? -23.659 -17.830 -1.672 1.00 39.23 30 THR B CA 1
ATOM 1108 C C . THR B 1 30 ? -24.135 -19.271 -1.545 1.00 36.40 30 THR B C 1
ATOM 1109 O O . THR B 1 30 ? -23.959 -19.905 -0.501 1.00 42.37 30 THR B O 1
ATOM 1113 N N . LEU B 1 31 ? -24.753 -19.773 -2.598 1.00 33.38 31 LEU B N 1
ATOM 1114 C CA . LEU B 1 31 ? -25.292 -21.123 -2.624 1.00 37.38 31 LEU B CA 1
ATOM 1115 C C . LEU B 1 31 ? -24.442 -21.982 -3.549 1.00 33.74 31 LEU B C 1
ATOM 1116 O O . LEU B 1 31 ? -24.209 -21.608 -4.699 1.00 34.13 31 LEU B O 1
ATOM 1121 N N . ALA B 1 32 ? -23.969 -23.118 -3.047 1.00 32.07 32 ALA B N 1
ATOM 1122 C CA . ALA B 1 32 ? -23.254 -24.082 -3.877 1.00 32.77 32 ALA B CA 1
ATOM 1123 C C . ALA B 1 32 ? -24.260 -25.097 -4.400 1.00 33.29 32 ALA B C 1
ATOM 1124 O O . ALA B 1 32 ? -24.854 -25.840 -3.613 1.00 37.53 32 ALA B O 1
ATOM 1126 N N . VAL B 1 33 ? -24.455 -25.131 -5.718 1.00 29.92 33 VAL B N 1
ATOM 1127 C CA . VAL B 1 33 ? -25.485 -25.959 -6.328 1.00 31.35 33 VAL B CA 1
ATOM 1128 C C . VAL B 1 33 ? -24.790 -27.044 -7.124 1.00 34.15 33 VAL B C 1
ATOM 1129 O O . VAL B 1 33 ? -24.320 -26.806 -8.241 1.00 35.13 33 VAL B O 1
ATOM 1133 N N . ASN B 1 34 ? -24.788 -28.253 -6.591 1.00 34.20 34 ASN B N 1
ATOM 1134 C CA . ASN B 1 34 ? -24.217 -29.369 -7.323 1.00 38.14 34 ASN B CA 1
ATOM 1135 C C . ASN B 1 34 ? -24.990 -29.636 -8.601 1.00 38.65 34 ASN B C 1
ATOM 1136 O O . ASN B 1 34 ? -26.214 -29.561 -8.628 1.00 40.90 34 ASN B O 1
ATOM 1141 N N . ARG B 1 35 ? -24.257 -29.911 -9.674 1.00 45.80 35 ARG B N 1
ATOM 1142 C CA . ARG B 1 35 ? -24.873 -30.316 -10.929 1.00 43.86 35 ARG B CA 1
ATOM 1143 C C . ARG B 1 35 ? -25.495 -31.695 -10.757 1.00 46.71 35 ARG B C 1
ATOM 1144 O O . ARG B 1 35 ? -24.952 -32.552 -10.058 1.00 47.82 35 ARG B O 1
ATOM 1152 N N . THR B 1 36 ? -26.693 -31.882 -11.307 1.00 52.53 36 THR B N 1
ATOM 1153 C CA . THR B 1 36 ? -27.344 -33.176 -11.144 1.00 53.52 36 THR B CA 1
ATOM 1154 C C . THR B 1 36 ? -26.633 -34.246 -11.977 1.00 51.62 36 THR B C 1
ATOM 1155 O O . THR B 1 36 ? -26.337 -35.337 -11.479 1.00 48.29 36 THR B O 1
ATOM 1159 N N . PHE B 1 37 ? -26.321 -33.945 -13.233 1.00 53.66 37 PHE B N 1
ATOM 1160 C CA . PHE B 1 37 ? -25.618 -34.872 -14.112 1.00 54.77 37 PHE B CA 1
ATOM 1161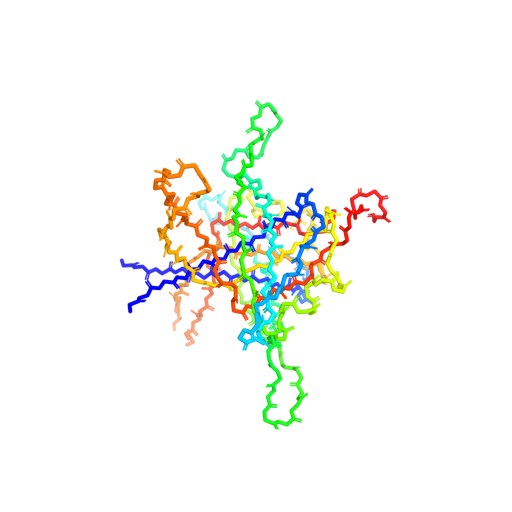 C C . PHE B 1 37 ? -24.109 -34.595 -14.084 1.00 50.46 37 PHE B C 1
ATOM 1162 O O . PHE B 1 37 ? -23.682 -33.440 -14.029 1.00 52.65 37 PHE B O 1
ATOM 1170 N N . THR B 1 38 ? -23.299 -35.651 -14.125 1.00 51.51 38 THR B N 1
ATOM 1171 C CA . THR B 1 38 ? -21.847 -35.471 -14.172 1.00 54.69 38 THR B CA 1
ATOM 1172 C C . THR B 1 38 ? -21.392 -34.969 -15.542 1.00 54.66 38 THR B C 1
ATOM 1173 O O . THR B 1 38 ? -22.135 -34.994 -16.527 1.00 50.94 38 THR B O 1
ATOM 1177 N N . ASN B 1 39 ? -20.147 -34.500 -15.601 1.00 57.07 39 ASN B N 1
ATOM 1178 C CA . ASN B 1 39 ? -19.635 -34.005 -16.872 1.00 61.67 39 ASN B CA 1
ATOM 1179 C C . ASN B 1 39 ? -18.949 -35.126 -17.665 1.00 60.81 39 ASN B C 1
ATOM 1180 O O . ASN B 1 39 ? -18.877 -36.283 -17.234 1.00 57.54 39 ASN B O 1
ATOM 1185 N N . ALA B 1 40 ? -18.447 -34.761 -18.854 1.00 61.14 40 ALA B N 1
ATOM 1186 C CA . ALA B 1 40 ? -17.845 -35.732 -19.762 1.00 59.20 40 ALA B CA 1
ATOM 1187 C C . ALA B 1 40 ? -16.801 -36.583 -19.065 1.00 60.75 40 ALA B C 1
ATOM 1188 O O . ALA B 1 40 ? -16.575 -37.728 -19.466 1.00 60.70 40 ALA B O 1
ATOM 1190 N N . GLN B 1 41 ? -16.119 -36.023 -18.068 1.00 61.49 41 GLN B N 1
ATOM 1191 C CA . GLN B 1 41 ? -15.132 -36.744 -17.282 1.00 58.31 41 GLN B CA 1
ATOM 1192 C C . GLN B 1 41 ? -15.772 -37.559 -16.150 1.00 62.49 41 GLN B C 1
ATOM 1193 O O . GLN B 1 41 ? -15.092 -38.401 -15.550 1.00 59.02 41 GLN B O 1
ATOM 1199 N N . GLY B 1 42 ? -17.036 -37.285 -15.77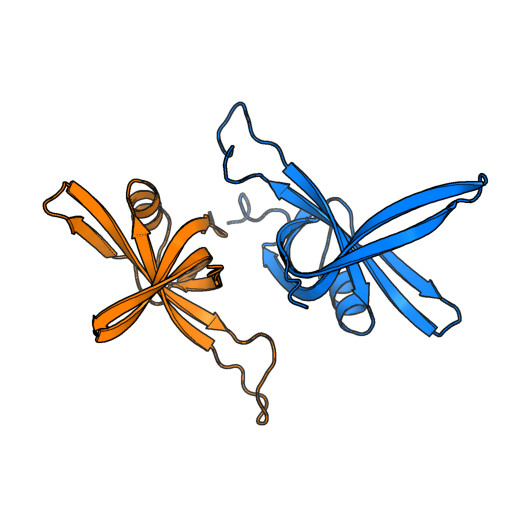2 1.00 58.40 42 GLY B N 1
ATOM 1200 C CA . GLY B 1 42 ? -17.645 -38.018 -14.692 1.00 54.63 42 GLY B CA 1
ATOM 1201 C C . GLY B 1 42 ? -17.597 -37.305 -13.339 1.00 62.02 42 GLY B C 1
ATOM 1202 O O . GLY B 1 42 ? -17.981 -37.913 -12.335 1.00 59.93 42 GLY B O 1
ATOM 1203 N N . GLU B 1 43 ? -17.026 -36.121 -13.291 1.00 58.66 43 GLU B N 1
ATOM 1204 C CA . GLU B 1 43 ? -16.885 -35.476 -11.972 1.00 60.72 43 GLU B CA 1
ATOM 1205 C C . GLU B 1 43 ? -18.153 -34.685 -11.682 1.00 60.86 43 GLU B C 1
ATOM 1206 O O . GLU B 1 43 ? -18.884 -34.380 -12.621 1.00 54.54 43 GLU B O 1
ATOM 1212 N N . ARG B 1 44 ? -18.440 -34.437 -10.411 1.00 59.11 44 ARG B N 1
ATOM 1213 C CA . ARG B 1 44 ? -19.617 -33.624 -10.139 1.00 57.25 44 ARG B CA 1
ATOM 1214 C C . ARG B 1 44 ? -19.194 -32.189 -9.899 1.00 61.06 44 ARG B C 1
ATOM 1215 O O . ARG B 1 44 ? -18.518 -31.878 -8.912 1.00 73.33 44 ARG B O 1
ATOM 1223 N N . GLU B 1 45 ? -19.707 -31.276 -10.707 1.00 54.45 45 GLU B N 1
ATOM 1224 C CA . GLU B 1 45 ? -19.391 -29.862 -10.428 1.00 56.64 45 GLU B CA 1
ATOM 1225 C C . GLU B 1 45 ? -20.588 -29.204 -9.744 1.00 53.65 45 GLU B C 1
ATOM 1226 O O . GLU B 1 45 ? -21.695 -29.693 -9.887 1.00 53.16 45 GLU B O 1
ATOM 1232 N N . ALA B 1 46 ? -20.314 -28.169 -8.966 1.00 47.35 46 ALA B N 1
ATOM 1233 C CA . ALA B 1 46 ? -21.284 -27.284 -8.354 1.00 46.35 46 ALA B CA 1
ATOM 1234 C C . ALA B 1 46 ? -21.078 -25.905 -8.935 1.00 43.67 46 ALA B C 1
ATOM 1235 O O . ALA B 1 46 ? -20.043 -25.634 -9.518 1.00 43.83 46 ALA B O 1
ATOM 1237 N N . ASP B 1 47 ? -22.121 -25.106 -8.897 1.00 42.55 47 ASP B N 1
ATOM 1238 C CA . ASP B 1 47 ? -22.096 -23.715 -9.243 1.00 37.45 47 ASP B CA 1
ATOM 1239 C C . ASP B 1 47 ? -22.300 -22.958 -7.946 1.00 39.80 47 ASP B C 1
ATOM 1240 O O . ASP B 1 47 ? -22.874 -23.478 -6.974 1.00 34.09 47 ASP B O 1
ATOM 1245 N N . PHE B 1 48 ? -21.736 -21.759 -7.913 1.00 41.52 48 PHE B N 1
ATOM 1246 C CA . PHE B 1 48 ? -21.749 -20.895 -6.734 1.00 38.79 48 PHE B CA 1
ATOM 1247 C C . PHE B 1 48 ? -22.531 -19.626 -7.074 1.00 38.00 48 PHE B C 1
ATOM 1248 O O . PHE B 1 48 ? -22.038 -18.715 -7.747 1.00 43.51 48 PHE B O 1
ATOM 1256 N N . ILE B 1 49 ? -23.774 -19.604 -6.648 1.00 36.52 49 ILE B N 1
ATOM 1257 C CA . ILE B 1 49 ? -24.711 -18.542 -6.981 1.00 37.88 49 ILE B CA 1
ATOM 1258 C C . ILE B 1 49 ? -24.837 -17.579 -5.815 1.00 34.39 49 ILE B C 1
ATOM 1259 O O . ILE B 1 49 ? -24.960 -18.001 -4.664 1.00 31.85 49 ILE B O 1
ATOM 1264 N N . ASN B 1 50 ? -24.825 -16.284 -6.118 1.00 37.79 50 ASN B N 1
ATOM 1265 C CA . ASN B 1 50 ? -25.046 -15.234 -5.131 1.00 35.87 50 ASN B CA 1
ATOM 1266 C C . ASN B 1 50 ? -26.535 -14.950 -5.010 1.00 33.57 50 ASN B C 1
ATOM 1267 O O . ASN B 1 50 ? -27.154 -14.479 -5.970 1.00 37.83 50 ASN B O 1
ATOM 1272 N N . VAL B 1 51 ? -27.093 -15.188 -3.829 1.00 28.70 51 VAL B N 1
ATOM 1273 C CA . VAL B 1 51 ? -28.497 -14.935 -3.539 1.00 30.18 51 VAL B CA 1
ATOM 1274 C C . VAL B 1 51 ? -28.636 -13.697 -2.664 1.00 30.91 51 VAL B C 1
ATOM 1275 O O . VAL B 1 51 ? -27.815 -13.456 -1.775 1.00 32.41 51 VAL B O 1
ATOM 1279 N N . VAL B 1 52 ? -29.682 -12.918 -2.920 1.00 31.78 52 VAL B N 1
ATOM 1280 C CA . VAL B 1 52 ? -30.022 -11.727 -2.152 1.00 30.64 52 VAL B CA 1
ATOM 1281 C C . VAL B 1 52 ? -31.469 -11.848 -1.691 1.00 31.58 52 VAL B C 1
ATOM 1282 O O . VAL B 1 52 ? -32.347 -12.197 -2.484 1.00 36.43 52 VAL B O 1
ATOM 1286 N N . VAL B 1 53 ? -31.736 -11.553 -0.429 1.00 28.71 53 VAL B N 1
ATOM 1287 C CA . VAL B 1 53 ? -33.101 -11.611 0.078 1.00 34.09 53 VAL B CA 1
ATOM 1288 C C . VAL B 1 53 ? -33.357 -10.384 0.954 1.00 33.70 53 VAL B C 1
ATOM 1289 O O . VAL B 1 53 ? -32.424 -9.792 1.490 1.00 33.64 53 VAL B O 1
ATOM 1293 N N . PHE B 1 54 ? -34.615 -9.945 1.039 1.00 32.77 54 PHE B N 1
ATOM 1294 C CA . PHE B 1 54 ? -34.941 -8.673 1.683 1.00 34.52 54 PHE B CA 1
ATOM 1295 C C . PHE B 1 54 ? -35.899 -8.829 2.857 1.00 39.55 54 PHE B C 1
ATOM 1296 O O . PHE B 1 54 ? -36.479 -9.887 3.100 1.00 43.50 54 PHE B O 1
ATOM 1304 N N . LYS B 1 55 ? -36.029 -7.731 3.591 1.00 46.90 55 LYS B N 1
ATOM 1305 C CA . LYS B 1 55 ? -37.002 -7.493 4.681 1.00 46.45 55 LYS B CA 1
ATOM 1306 C C . LYS B 1 55 ? -36.910 -8.641 5.694 1.00 46.79 55 LYS B C 1
ATOM 1307 O O . LYS B 1 55 ? -35.808 -9.049 6.089 1.00 46.95 55 LYS B O 1
ATOM 1313 N N . LYS B 1 56 ? -38.035 -9.174 6.155 1.00 47.99 56 LYS B N 1
ATOM 1314 C CA . LYS B 1 56 ? -37.998 -10.099 7.275 1.00 46.64 56 LYS B CA 1
ATOM 1315 C C . LYS B 1 56 ? -37.469 -11.460 6.878 1.00 49.32 56 LYS B C 1
ATOM 1316 O O . LYS B 1 56 ? -36.960 -12.189 7.734 1.00 53.59 56 LYS B O 1
ATOM 1322 N N . GLN B 1 57 ? -37.583 -11.835 5.605 1.00 47.76 57 GLN B N 1
ATOM 1323 C CA . GLN B 1 57 ? -36.968 -13.084 5.183 1.00 46.18 57 GLN B CA 1
ATOM 1324 C C . GLN B 1 57 ? -35.467 -13.053 5.378 1.00 45.96 57 GLN B C 1
ATOM 1325 O O . GLN B 1 57 ? -34.871 -14.073 5.749 1.00 44.18 57 GLN B O 1
ATOM 1331 N N . ALA B 1 58 ? -34.854 -11.880 5.197 1.00 44.53 58 ALA B N 1
ATOM 1332 C CA . ALA B 1 58 ? -33.414 -11.751 5.385 1.00 41.94 58 ALA B CA 1
ATOM 1333 C C . ALA B 1 58 ? -33.041 -11.977 6.836 1.00 43.12 58 ALA B C 1
ATOM 1334 O O . ALA B 1 58 ? -31.937 -12.443 7.138 1.00 45.31 58 ALA B O 1
ATOM 1336 N N . GLU B 1 59 ? -33.962 -11.692 7.741 1.00 43.77 59 GLU B N 1
ATOM 1337 C CA . GLU B 1 59 ? -33.659 -11.896 9.138 1.00 44.47 59 GLU B CA 1
ATOM 1338 C C . GLU B 1 59 ? -33.767 -13.362 9.477 1.00 45.98 59 GLU B C 1
ATOM 1339 O O . GLU B 1 59 ? -32.931 -13.893 10.214 1.00 50.55 59 GLU B O 1
ATOM 1345 N N . ASN B 1 60 ? -34.770 -14.039 8.924 1.00 43.78 60 ASN B N 1
ATOM 1346 C CA . ASN B 1 60 ? -34.856 -15.475 9.109 1.00 43.61 60 ASN B CA 1
ATOM 1347 C C . ASN B 1 60 ? -33.746 -16.203 8.396 1.00 41.40 60 ASN B C 1
ATOM 1348 O O . ASN B 1 60 ? -33.376 -17.297 8.818 1.00 46.06 60 ASN B O 1
ATOM 1353 N N . VAL B 1 61 ? -33.135 -15.590 7.392 1.00 38.88 61 VAL B N 1
ATOM 1354 C CA . VAL B 1 61 ? -31.958 -16.224 6.823 1.00 37.72 61 VAL B CA 1
ATOM 1355 C C . VAL B 1 61 ? -30.803 -16.124 7.800 1.00 40.44 61 VAL B C 1
ATOM 1356 O O . VAL B 1 61 ? -30.110 -17.111 8.057 1.00 43.87 61 VAL B O 1
ATOM 1360 N N . LYS B 1 62 ? -30.643 -14.961 8.443 1.00 47.72 62 LYS B N 1
ATOM 1361 C CA . LYS B 1 62 ? -29.547 -14.782 9.398 1.00 49.20 62 LYS B CA 1
ATOM 1362 C C . LYS B 1 62 ? -29.726 -15.654 10.640 1.00 46.98 62 LYS B C 1
ATOM 1363 O O . LYS B 1 62 ? -28.751 -16.211 11.155 1.00 48.34 62 LYS B O 1
ATOM 1369 N N . ASN B 1 63 ? -30.961 -15.823 11.114 1.00 46.86 63 ASN B N 1
ATOM 1370 C CA . ASN B 1 63 ? -31.171 -16.607 12.328 1.00 51.84 63 ASN B CA 1
ATOM 1371 C C . ASN B 1 63 ? -30.932 -18.094 12.085 1.00 54.21 63 ASN B C 1
ATOM 1372 O O . ASN B 1 63 ? -30.155 -18.731 12.807 1.00 61.19 63 ASN B O 1
ATOM 1377 N N . TYR B 1 64 ? -31.577 -18.665 11.066 1.00 55.89 64 TYR B N 1
ATOM 1378 C CA . TYR B 1 64 ? -31.721 -20.112 10.946 1.00 50.14 64 TYR B CA 1
ATOM 1379 C C . TYR B 1 64 ? -30.789 -20.752 9.925 1.00 48.50 64 TYR B C 1
ATOM 1380 O O . TYR B 1 64 ? -30.795 -21.981 9.811 1.00 55.27 64 TYR B O 1
ATOM 1389 N N . LEU B 1 65 ? -29.990 -19.973 9.192 1.00 38.24 65 LEU B N 1
A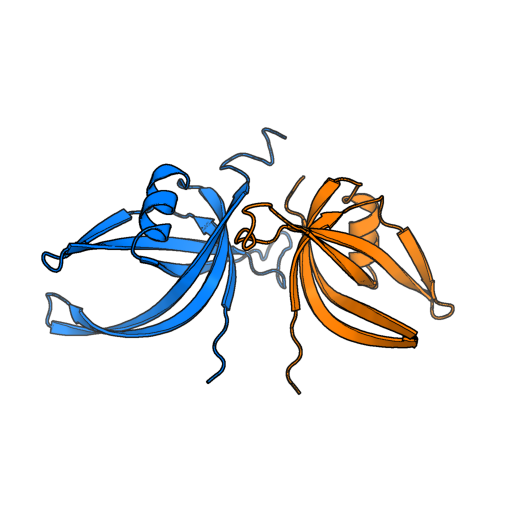TOM 1390 C CA . LEU B 1 65 ? -29.142 -20.513 8.135 1.00 39.00 65 LEU B CA 1
ATOM 1391 C C . LEU B 1 65 ? -27.687 -20.271 8.461 1.00 42.38 65 LEU B C 1
ATOM 1392 O O . LEU B 1 65 ? -27.305 -19.169 8.852 1.00 48.80 65 LEU B O 1
ATOM 1397 N N . SER B 1 66 ? -26.886 -21.301 8.283 1.00 41.08 66 SER B N 1
ATOM 1398 C CA . SER B 1 66 ? -25.491 -21.307 8.646 1.00 40.56 66 SER B CA 1
ATOM 1399 C C . SER B 1 66 ? -24.723 -21.910 7.486 1.00 47.00 66 SER B C 1
ATOM 1400 O O . SER B 1 66 ? -25.313 -22.461 6.554 1.00 44.64 66 SER B O 1
ATOM 1403 N N . LYS B 1 67 ? -23.396 -21.833 7.558 1.00 46.47 67 LYS B N 1
ATOM 1404 C CA . LYS B 1 67 ? -22.575 -22.477 6.547 1.00 43.84 67 LYS B CA 1
ATOM 1405 C C . LYS B 1 67 ? -22.976 -23.935 6.433 1.00 39.26 67 LYS B C 1
ATOM 1406 O O . LYS B 1 67 ? -23.241 -24.595 7.435 1.00 44.52 67 LYS B O 1
ATOM 1412 N N . GLY B 1 68 ? -23.115 -24.407 5.197 1.00 35.86 68 GLY B N 1
ATOM 1413 C CA . GLY B 1 68 ? -23.466 -25.785 4.975 1.00 36.05 68 GLY B CA 1
ATOM 1414 C C . GLY B 1 68 ? -24.933 -26.096 5.073 1.00 37.93 68 GLY B C 1
ATOM 1415 O O . GLY B 1 68 ? -25.310 -27.254 4.856 1.00 34.34 68 GLY B O 1
ATOM 1416 N N . SER B 1 69 ? -25.776 -25.108 5.367 1.00 36.91 69 SER B N 1
ATOM 1417 C CA . SER B 1 69 ? -27.203 -25.359 5.492 1.00 34.40 69 SER B CA 1
ATOM 1418 C C . SER B 1 69 ? -27.820 -25.468 4.105 1.00 32.71 69 SER B C 1
ATOM 1419 O O . SER B 1 69 ? -27.457 -24.727 3.191 1.00 33.56 69 SER B O 1
ATOM 1422 N N . LEU B 1 70 ? -28.744 -26.405 3.958 1.00 31.95 70 LEU B N 1
ATOM 1423 C CA . LEU B 1 70 ? -29.433 -26.662 2.707 1.00 29.17 70 LEU B CA 1
ATOM 1424 C C . LEU B 1 70 ? -30.618 -25.723 2.572 1.00 30.42 70 LEU B C 1
ATOM 1425 O O . LEU B 1 70 ? -31.426 -25.595 3.495 1.00 35.27 70 LEU B O 1
ATOM 1430 N N . ALA B 1 71 ? -30.703 -25.041 1.439 1.00 27.97 71 ALA B N 1
ATOM 1431 C CA . ALA B 1 71 ? -31.740 -24.048 1.253 1.00 26.48 71 ALA B CA 1
ATOM 1432 C C . ALA B 1 71 ? -32.266 -24.116 -0.165 1.00 31.33 71 ALA B C 1
ATOM 1433 O O . ALA B 1 71 ? -31.525 -24.429 -1.094 1.00 33.10 71 ALA B O 1
ATOM 1435 N N . GLY B 1 72 ? -33.559 -23.845 -0.311 1.00 32.53 72 GLY B N 1
ATOM 1436 C CA . GLY B 1 72 ? -34.188 -23.636 -1.608 1.00 27.65 72 GLY B CA 1
ATOM 1437 C C . GLY B 1 72 ? -34.450 -22.157 -1.797 1.00 26.01 72 GLY B C 1
ATOM 1438 O O . GLY B 1 72 ? -34.746 -21.452 -0.840 1.00 29.93 72 GLY B O 1
ATOM 1439 N N . VAL B 1 73 ? -34.325 -21.681 -3.026 1.00 23.28 73 VAL B N 1
ATOM 1440 C CA . VAL B 1 73 ? -34.450 -20.264 -3.322 1.00 23.71 73 VAL B CA 1
ATOM 1441 C C . VAL B 1 73 ? -35.321 -20.133 -4.550 1.00 25.89 73 VAL B C 1
ATOM 1442 O O . VAL B 1 73 ? -35.193 -20.912 -5.493 1.00 29.52 73 VAL B O 1
ATOM 1446 N N . ASP B 1 74 ? -36.179 -19.125 -4.555 1.00 30.33 74 ASP B N 1
ATOM 1447 C CA . ASP B 1 74 ? -37.098 -18.859 -5.653 1.00 28.22 74 ASP B CA 1
ATOM 1448 C C . ASP B 1 74 ? -37.071 -17.359 -5.899 1.00 29.56 74 ASP B C 1
ATOM 1449 O O . ASP B 1 74 ? -37.301 -16.579 -4.972 1.00 28.59 74 ASP B O 1
ATOM 1454 N N . GLY B 1 75 ? -36.788 -16.954 -7.128 1.00 25.53 75 GLY B N 1
ATOM 1455 C CA . GLY B 1 75 ? -36.712 -15.544 -7.405 1.00 25.25 75 GLY B CA 1
ATOM 1456 C C . GLY B 1 75 ? -36.400 -15.205 -8.844 1.00 26.32 75 GLY B C 1
ATOM 1457 O O . GLY B 1 75 ? -36.654 -15.970 -9.771 1.00 26.24 75 GLY B O 1
ATOM 1458 N N . ARG B 1 76 ? -35.847 -14.019 -9.002 1.00 26.59 76 ARG B N 1
ATOM 1459 C CA . ARG B 1 76 ? -35.543 -13.414 -10.277 1.00 25.68 76 ARG B CA 1
ATOM 1460 C C . ARG B 1 76 ? -34.040 -13.402 -10.444 1.00 28.89 76 ARG B C 1
ATOM 1461 O O . ARG B 1 76 ? -33.290 -13.467 -9.474 1.00 29.14 76 ARG B O 1
ATOM 1469 N N . LEU B 1 77 ? -33.613 -13.328 -11.688 1.00 31.10 77 LEU B N 1
ATOM 1470 C CA . LEU B 1 77 ? -32.218 -13.104 -12.029 1.00 30.03 77 LEU B CA 1
ATOM 1471 C C . LEU B 1 77 ? -32.050 -11.629 -12.321 1.00 34.49 77 LEU B C 1
ATOM 1472 O O . LEU B 1 77 ? -32.680 -11.113 -13.242 1.00 31.15 77 LEU B O 1
ATOM 1477 N N . GLN B 1 78 ? -31.190 -10.956 -11.569 1.00 41.86 78 GLN B N 1
ATOM 1478 C CA . GLN B 1 78 ? -30.993 -9.536 -11.801 1.00 42.46 78 GLN B CA 1
ATOM 1479 C C . GLN B 1 78 ? -29.520 -9.217 -11.967 1.00 45.95 78 GLN B C 1
ATOM 1480 O O . GLN B 1 78 ? -28.651 -9.908 -11.436 1.00 43.42 78 GLN B O 1
ATOM 1486 N N . THR B 1 79 ? -29.264 -8.148 -12.711 1.00 51.00 79 THR B N 1
ATOM 1487 C CA . THR B 1 79 ? -27.925 -7.684 -13.044 1.00 55.68 79 THR B CA 1
ATOM 1488 C C . THR B 1 79 ? -27.745 -6.286 -12.466 1.00 56.91 79 THR B C 1
ATOM 1489 O O . THR B 1 79 ? -28.630 -5.43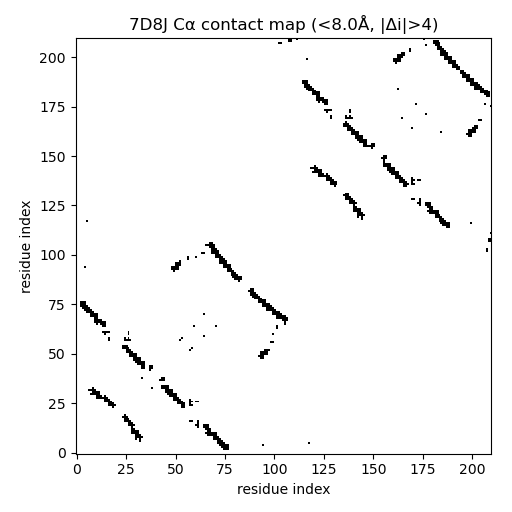3 -12.579 1.00 60.05 79 THR B O 1
ATOM 1493 N N . ARG B 1 80 ? -26.572 -6.090 -11.867 1.00 62.78 80 ARG B N 1
ATOM 1494 C CA . ARG B 1 80 ? -26.146 -4.840 -11.192 1.00 70.93 80 ARG B CA 1
ATOM 1495 C C . ARG B 1 80 ? -24.864 -4.337 -11.844 1.00 75.75 80 ARG B C 1
ATOM 1496 O O . ARG B 1 80 ? -24.215 -5.107 -12.538 1.00 74.89 80 ARG B O 1
ATOM 1504 N N . ASN B 1 81 ? -24.418 -3.116 -11.557 1.00 91.00 81 ASN B N 1
ATOM 1505 C CA . ASN B 1 81 ? -23.145 -2.709 -12.214 1.00 97.18 81 ASN B CA 1
ATOM 1506 C C . ASN B 1 81 ? -22.362 -1.635 -11.456 1.00 99.06 81 ASN B C 1
ATOM 1507 O O . ASN B 1 81 ? -22.933 -0.976 -10.570 1.00 91.54 81 ASN B O 1
ATOM 1512 N N . TYR B 1 82 ? -21.071 -1.549 -11.802 1.00 101.17 82 TYR B N 1
ATOM 1513 C CA . TYR B 1 82 ? -20.112 -0.511 -11.344 1.00 101.30 82 TYR B CA 1
ATOM 1514 C C . TYR B 1 82 ? -19.607 0.207 -12.600 1.00 105.74 82 TYR B C 1
ATOM 1515 O O . TYR B 1 82 ? -18.869 -0.466 -13.354 1.00 102.74 82 TYR B O 1
ATOM 1524 N N . VAL B 1 90 ? -17.149 -3.971 -13.864 1.00 97.39 90 VAL B N 1
ATOM 1525 C CA . VAL B 1 90 ? -17.531 -5.124 -12.997 1.00 98.10 90 VAL B CA 1
ATOM 1526 C C . VAL B 1 90 ? -19.041 -5.346 -13.129 1.00 98.98 90 VAL B C 1
ATOM 1527 O O . VAL B 1 90 ? -19.806 -4.554 -12.552 1.00 94.26 90 VAL B O 1
ATOM 1531 N N . PHE B 1 91 ? -19.449 -6.357 -13.900 1.00 98.47 91 PHE B N 1
ATOM 1532 C CA . PHE B 1 91 ? -20.898 -6.661 -14.021 1.00 94.29 91 PHE B CA 1
ATOM 1533 C C . PHE B 1 91 ? -21.209 -7.783 -13.036 1.00 80.39 91 PHE B C 1
ATOM 1534 O O . PHE B 1 91 ? -20.492 -8.778 -13.029 1.00 73.56 91 PHE B O 1
ATOM 1542 N N . VAL B 1 92 ? -22.242 -7.600 -12.222 1.00 73.87 92 VAL B N 1
ATOM 1543 C CA . VAL B 1 92 ? -22.574 -8.635 -11.209 1.00 66.71 92 VAL B CA 1
ATOM 1544 C C . VAL B 1 92 ? -23.978 -9.167 -11.457 1.00 58.46 92 VAL B C 1
ATOM 1545 O O . VAL B 1 92 ? -24.855 -8.379 -11.735 1.00 56.58 92 VAL B O 1
ATOM 1549 N N . THR B 1 93 ? -24.133 -10.482 -11.375 1.00 56.11 93 THR B N 1
ATOM 1550 C CA . THR B 1 93 ? -25.429 -11.122 -11.490 1.00 47.39 93 THR B CA 1
ATOM 1551 C C . THR B 1 93 ? -25.712 -11.858 -10.197 1.00 42.06 93 THR B C 1
ATOM 1552 O O . THR B 1 93 ? -24.870 -12.615 -9.709 1.00 43.03 93 THR B O 1
ATOM 1556 N N . GLU B 1 94 ? -26.877 -11.601 -9.636 1.00 39.09 94 GLU B N 1
ATOM 1557 C CA . GLU B 1 94 ? -27.330 -12.250 -8.429 1.00 35.67 94 GLU B CA 1
ATOM 1558 C C . GLU B 1 94 ? -28.748 -12.750 -8.669 1.00 34.20 94 GLU B C 1
ATOM 1559 O O . GLU B 1 94 ? -29.429 -12.317 -9.601 1.00 41.64 94 GLU B O 1
ATOM 1565 N N . VAL B 1 95 ? -29.180 -13.688 -7.843 1.00 27.65 95 VAL B N 1
ATOM 1566 C CA . VAL B 1 95 ? -30.567 -14.125 -7.799 1.00 24.63 95 VAL B CA 1
ATOM 1567 C C . VAL B 1 95 ? -31.265 -13.357 -6.681 1.00 29.53 95 VAL B C 1
ATOM 1568 O O . VAL B 1 95 ? -30.885 -13.461 -5.509 1.00 31.64 95 VAL B O 1
ATOM 1572 N N . VAL B 1 96 ? -32.303 -12.606 -7.023 1.00 29.88 96 VAL B N 1
ATOM 1573 C CA . VAL B 1 96 ? -33.080 -11.885 -6.025 1.00 28.82 96 VAL B CA 1
ATOM 1574 C C . VAL B 1 96 ? -34.225 -12.783 -5.583 1.00 30.17 96 VAL B C 1
ATOM 1575 O O . VAL B 1 96 ? -35.167 -13.034 -6.334 1.00 30.42 96 VAL B O 1
ATOM 1579 N N . ALA B 1 97 ? -34.132 -13.278 -4.361 1.00 31.22 97 ALA B N 1
ATOM 1580 C CA . ALA B 1 97 ? -35.086 -14.237 -3.839 1.00 28.07 97 ALA B CA 1
ATOM 1581 C C . ALA B 1 97 ? -36.348 -13.543 -3.340 1.00 28.95 97 ALA B C 1
ATOM 1582 O O . ALA B 1 97 ? -36.295 -12.710 -2.431 1.00 33.74 97 ALA B O 1
ATOM 1584 N N . ASP B 1 98 ? -37.485 -13.901 -3.912 1.00 33.15 98 ASP B N 1
ATOM 1585 C CA . ASP B 1 98 ? -38.754 -13.584 -3.283 1.00 33.32 98 ASP B CA 1
ATOM 1586 C C . ASP B 1 98 ? -39.170 -14.654 -2.290 1.00 35.51 98 ASP B C 1
ATOM 1587 O O . ASP B 1 98 ? -39.964 -14.367 -1.396 1.00 42.29 98 ASP B O 1
ATOM 1592 N N . SER B 1 99 ? -38.641 -15.866 -2.398 1.00 36.05 99 SER B N 1
ATOM 1593 C CA . SER B 1 99 ? -38.973 -16.910 -1.443 1.00 34.15 99 SER B CA 1
ATOM 1594 C C . SER B 1 99 ? -37.746 -17.769 -1.154 1.00 30.63 99 SER B C 1
ATOM 1595 O O . SER B 1 99 ? -36.940 -18.045 -2.041 1.00 28.56 99 SER B O 1
ATOM 1598 N N . VAL B 1 100 ? -37.602 -18.169 0.101 1.00 28.91 100 VAL B N 1
ATOM 1599 C CA . VAL B 1 100 ? -36.538 -19.058 0.544 1.00 27.40 100 VAL B CA 1
ATOM 1600 C C . VAL B 1 100 ? -37.127 -20.177 1.389 1.00 27.98 100 VAL B C 1
ATOM 1601 O O . VAL B 1 100 ? -37.920 -19.914 2.296 1.00 35.44 100 VAL B O 1
ATOM 1605 N N . GLN B 1 101 ? -36.731 -21.414 1.121 1.00 28.46 101 GLN B N 1
ATOM 1606 C CA . GLN B 1 101 ? -37.229 -22.550 1.883 1.00 29.65 101 GLN B CA 1
ATOM 1607 C C . GLN B 1 101 ? -36.088 -23.161 2.698 1.00 33.83 101 GLN B C 1
ATOM 1608 O O . GLN B 1 101 ? -35.009 -23.444 2.162 1.00 30.89 101 GLN B O 1
ATOM 1614 N N . PHE B 1 102 ? -36.328 -23.365 3.996 1.00 34.74 102 PHE B N 1
ATOM 1615 C CA . PHE B 1 102 ? -35.323 -23.930 4.896 1.00 38.89 102 PHE B CA 1
ATOM 1616 C C . PHE B 1 102 ? -35.493 -25.442 4.960 1.00 37.54 102 PHE B C 1
ATOM 1617 O O . PHE B 1 102 ? -36.405 -25.938 5.616 1.00 41.76 102 PHE B O 1
ATOM 1625 N N . LEU B 1 103 ? -34.540 -26.178 4.421 1.00 34.88 103 LEU B N 1
ATOM 1626 C CA . LEU B 1 103 ? -34.715 -27.615 4.345 1.00 38.07 103 LEU B CA 1
ATOM 1627 C C . LEU B 1 103 ? -34.188 -28.338 5.567 1.00 49.16 103 LEU B C 1
ATOM 1628 O O . LEU B 1 103 ? -34.439 -29.535 5.708 1.00 56.64 103 LEU B O 1
ATOM 1633 N N . GLU B 1 104 ? -33.520 -27.635 6.472 1.00 59.33 104 GLU B N 1
ATOM 1634 C CA . GLU B 1 104 ? -32.985 -28.181 7.709 1.00 66.87 104 GLU B CA 1
ATOM 1635 C C . GLU B 1 104 ? -33.510 -27.361 8.879 1.00 74.11 104 GLU B C 1
ATOM 1636 O O . GLU B 1 104 ? -33.717 -26.149 8.746 1.00 72.78 104 GLU B O 1
ATOM 1642 N N . PRO B 1 105 ? -33.680 -27.984 10.062 1.00 85.47 105 PRO B N 1
ATOM 1643 C CA . PRO B 1 105 ? -34.292 -27.345 11.244 1.00 85.80 105 PRO B CA 1
ATOM 1644 C C . PRO B 1 105 ? -33.681 -25.996 11.665 1.00 79.74 105 PRO B C 1
ATOM 1645 O O . PRO B 1 105 ? -32.467 -25.796 11.649 1.00 78.24 105 PRO B O 1
#

Organism: Staphylococcus aureus (strain ED98) (NCBI:txid681288)

Nearest PDB structures (foldseek):
  7d8j-assembly1_B-2  TM=1.010E+00  e=3.143E-17  Staphylococcus aureus subsp. aureus ED98
  7dep-assembly1_B-2  TM=1.004E+00  e=1.159E-15  Staphylococcus aureus subsp. aureus ED98
  5yyu-assembly1_B  TM=9.829E-01  e=2.539E-15  Staphylococcus aureus subsp. aureus ED98
  3vdy-assembly1_A-2  TM=9.646E-01  e=1.348E-12  Bacillus subtilis
  3vdy-assembly1_B-2  TM=9.508E-01  e=2.274E-12  Bacillus subtilis

B-factor: mean 43.85, std 19.11, range [14.41, 113.62]

Radius of gyration: 19.54 Å; Cα contacts (8 Å, |Δi|>4): 488; chains: 2; bounding box: 52×59×41 Å

Sequence (210 aa):
MLNRVVLVGRLTKDPELRSTPNGVNVGTFTLAVNRTFTNAQGEREADFINVVVFKKQAENVKNYLSKGSLAGVDGRLQTRNYENKDGQRVFVTEVVADSVQFLEPKNNNQQQMLNRVVLVGRLTKDPELRSTPNGVNVGTFTLAVNRTFTNAQGEREADFINVVVFKKQAENVKNYLSKGSLAGVDGRLQTRNYVFVTEVVADSVQFLEP

InterPro domains:
  IPR000424 Primosome PriB/single-strand DNA-binding [PF00436] (2-103)
  IPR000424 Primosome PriB/single-strand DNA-binding [PS50935] (1-104)
  IPR000424 Primosome PriB/single-strand DNA-binding [cd04496] (5-103)
  IPR011344 Single-stranded DNA-binding protein [MF_00984] (2-107)
  IPR011344 Single-stranded DNA-binding protein [PIRSF002070] (1-106)
  IPR011344 Single-stranded DNA-binding protein [PTHR10302] (2-105)
  IPR011344 Single-stranded DNA-binding protein [TIGR00621] (1-106)
  IPR012340 Nucleic acid-binding, OB-fold [G3DSA:2.40.50.140] (1-112)
  IPR012340 Nucleic acid-binding, OB-fold [SSF50249] (1-106)

Secondary structure (DSSP, 8-state):
----EEEEEEESSPPEEEE-TT--EEEEEEEEEE-GGG-STT---EEEEEEEEETTHHHHHHHH--TT-EEEEEEEEEEEEEE-TTS-EEEEEEEEEEEEEEEE-TTHHHH-/----EEEEEEESSPPEEEE-TT--EEEEEEEEEE-SS--TT-PPPEEEEEEEEEHHHHHHHHHH--TT-EEEEEEEEEEEE--EEEEEEEEEEEE---

Foldseek 3Di:
DDFKDKAKFFWAFQKDWDDDPVGKIKIKTWGWGWDPVQPDPPGIHTDIAIEMEIDPQRVCSNPPGGGQFIKMFMFGWDWDWDADPVGDIDIDIHGYGPHMGGDGGRPPVVVD/DDFKDKAKFFFQFAWDWDADPVGKIKIKTWGWGWDPAADPVRDIHTDIAIEIEIHVVSVVSNPPGGGGFIKMFMAGWDWDDPPIDIHGYGPDMGGPDD